Protein AF-A0A5C8ZQH3-F1 (afdb_monomer)

Sequence (186 aa):
MPSKKALNSARAKLNEARFFLALMDRVETERTPITNGQTFEQEYTYYLSACLNGCYSAVVCLEDGGKLLKGAARAFKNERPEFYLREFGLRSRSVHYGPVRPGTPRYIPPQPGAVNFNFSVPQASAPQQQGRADFSLYGTFYFDDEKDFDRTATVRDICSRHIGEIAAFIDQCEKDASEPPQPASN

Nearest PDB structures (foldseek):
  1y4c-assembly1_A  TM=5.080E-01  e=3.231E+00  Escherichia coli
  6egc-assembly1_A  TM=5.100E-01  e=3.231E+00  synthetic construct
  5fn5-assembly1_C  TM=3.731E-01  e=7.842E+00  Homo sapiens

Structure (mmCIF, N/CA/C/O backbone):
data_AF-A0A5C8ZQH3-F1
#
_entry.id   AF-A0A5C8ZQH3-F1
#
loop_
_atom_site.group_PDB
_atom_site.id
_atom_site.type_symbol
_atom_site.label_atom_id
_atom_site.label_alt_id
_atom_site.label_comp_id
_atom_site.label_asym_id
_atom_site.label_entity_id
_atom_site.label_seq_id
_atom_site.pdbx_PDB_ins_code
_atom_site.Cartn_x
_atom_site.Cartn_y
_atom_site.Cartn_z
_atom_site.occupancy
_atom_site.B_iso_or_equiv
_atom_site.auth_seq_id
_atom_site.auth_comp_id
_atom_site.auth_asym_id
_atom_site.auth_atom_id
_atom_site.pdbx_PDB_model_num
ATOM 1 N N . MET A 1 1 ? 17.877 -5.746 -19.007 1.00 51.97 1 MET A N 1
ATOM 2 C CA . MET A 1 1 ? 16.752 -6.643 -18.688 1.00 51.97 1 MET A CA 1
ATOM 3 C C . MET A 1 1 ? 16.265 -6.340 -17.285 1.00 51.97 1 MET A C 1
ATOM 5 O O . MET A 1 1 ? 17.119 -6.177 -16.415 1.00 51.97 1 MET A O 1
ATOM 9 N N . PRO A 1 2 ? 14.948 -6.210 -17.072 1.00 61.78 2 PRO A N 1
ATOM 10 C CA . PRO A 1 2 ? 14.361 -6.071 -15.745 1.00 61.78 2 PRO A CA 1
ATOM 11 C C . PRO A 1 2 ? 14.795 -7.219 -14.841 1.00 61.78 2 PRO A C 1
ATOM 13 O O . PRO A 1 2 ? 14.769 -8.384 -15.237 1.00 61.78 2 PRO A O 1
ATOM 16 N N . SER A 1 3 ? 15.256 -6.900 -13.636 1.00 80.12 3 SER A N 1
ATOM 17 C CA . SER A 1 3 ? 15.715 -7.936 -12.714 1.00 80.12 3 SER A CA 1
ATOM 18 C C . SER A 1 3 ? 14.524 -8.774 -12.244 1.00 80.12 3 SER A C 1
ATOM 20 O O . SER A 1 3 ? 13.682 -8.284 -11.494 1.00 80.12 3 SER A O 1
ATOM 22 N N . LYS A 1 4 ? 14.472 -10.061 -12.615 1.00 86.81 4 LYS A N 1
ATOM 23 C CA . LYS A 1 4 ? 13.484 -11.028 -12.089 1.00 86.81 4 LYS A CA 1
ATOM 24 C C . LYS A 1 4 ? 13.438 -11.024 -10.553 1.00 86.81 4 LYS A C 1
ATOM 26 O O . LYS A 1 4 ? 12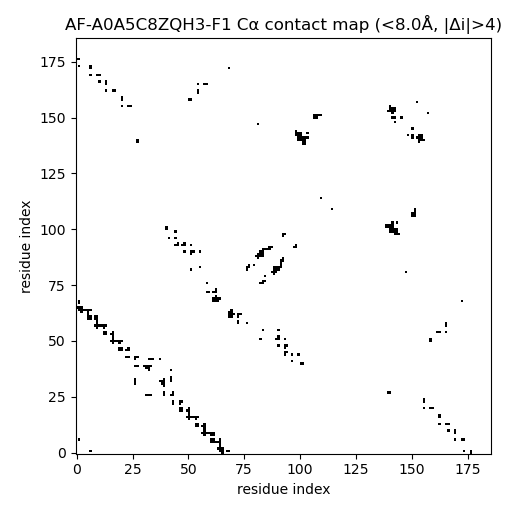.386 -11.213 -9.952 1.00 86.81 4 LYS A O 1
ATOM 31 N N . LYS A 1 5 ? 14.577 -10.735 -9.911 1.00 90.94 5 LYS A N 1
ATOM 32 C CA . LYS A 1 5 ? 14.678 -10.532 -8.461 1.00 90.94 5 LYS A CA 1
ATOM 33 C C . LYS A 1 5 ? 13.838 -9.341 -7.985 1.00 90.94 5 LYS A C 1
ATOM 35 O O . LYS A 1 5 ? 13.118 -9.493 -7.009 1.00 90.94 5 LYS A O 1
ATOM 40 N N . ALA A 1 6 ? 13.897 -8.199 -8.672 1.00 92.50 6 ALA A N 1
ATOM 41 C CA . ALA A 1 6 ? 13.130 -7.001 -8.323 1.00 92.50 6 ALA A CA 1
ATOM 42 C C . ALA A 1 6 ? 11.616 -7.246 -8.409 1.00 92.50 6 ALA A C 1
ATOM 44 O O . ALA A 1 6 ? 10.893 -6.913 -7.473 1.00 92.50 6 ALA A O 1
ATOM 45 N N . LEU A 1 7 ? 11.153 -7.908 -9.477 1.00 93.50 7 LEU A N 1
ATOM 46 C CA . LEU A 1 7 ? 9.745 -8.300 -9.640 1.00 93.50 7 LEU A CA 1
ATOM 47 C C . LEU A 1 7 ? 9.288 -9.255 -8.525 1.00 93.50 7 LEU A C 1
ATOM 49 O O . LEU A 1 7 ? 8.251 -9.032 -7.903 1.00 93.50 7 LEU A O 1
ATOM 53 N N . ASN A 1 8 ? 10.090 -10.275 -8.203 1.00 94.62 8 ASN A N 1
ATOM 54 C CA . ASN A 1 8 ? 9.783 -11.198 -7.107 1.00 94.62 8 ASN A CA 1
ATOM 55 C C . ASN A 1 8 ? 9.735 -10.489 -5.744 1.00 94.62 8 ASN A C 1
ATOM 57 O O . ASN A 1 8 ? 8.825 -10.737 -4.953 1.00 94.62 8 ASN A O 1
ATOM 61 N N . SER A 1 9 ? 10.683 -9.587 -5.470 1.00 95.06 9 SER A N 1
ATOM 62 C CA . SER A 1 9 ? 10.690 -8.780 -4.245 1.00 95.06 9 SER A CA 1
ATOM 63 C C . SER A 1 9 ? 9.470 -7.860 -4.162 1.00 95.06 9 SER A C 1
ATOM 65 O O . SER A 1 9 ? 8.848 -7.779 -3.105 1.00 95.06 9 SER A O 1
ATOM 67 N N . ALA A 1 10 ? 9.073 -7.237 -5.275 1.00 95.75 10 ALA A N 1
ATOM 68 C CA . ALA A 1 10 ? 7.869 -6.414 -5.345 1.00 95.75 10 ALA A CA 1
ATOM 69 C C . ALA A 1 10 ? 6.603 -7.230 -5.035 1.00 95.75 10 ALA A C 1
ATOM 71 O O . ALA A 1 10 ? 5.792 -6.816 -4.206 1.00 95.75 10 ALA A O 1
ATOM 72 N N . ARG A 1 11 ? 6.463 -8.432 -5.617 1.00 96.75 11 ARG A N 1
ATOM 73 C CA . ARG A 1 11 ? 5.339 -9.343 -5.330 1.00 96.75 11 ARG A CA 1
ATOM 74 C C . ARG A 1 11 ? 5.302 -9.780 -3.865 1.00 96.75 11 ARG A C 1
ATOM 76 O O . ARG A 1 11 ? 4.227 -9.808 -3.270 1.00 96.75 11 ARG A O 1
ATOM 83 N N . ALA A 1 12 ? 6.455 -10.083 -3.269 1.00 97.00 12 ALA A N 1
ATOM 84 C CA . ALA A 1 12 ? 6.531 -10.438 -1.853 1.00 97.00 12 ALA A CA 1
ATOM 85 C C . ALA A 1 12 ? 6.028 -9.294 -0.956 1.00 97.00 12 ALA A C 1
ATOM 87 O O . ALA A 1 12 ? 5.205 -9.521 -0.073 1.00 97.00 12 ALA A O 1
ATOM 88 N N . LYS A 1 13 ? 6.437 -8.051 -1.240 1.00 97.38 13 LYS A N 1
ATOM 89 C CA . LYS A 1 13 ? 5.967 -6.865 -0.509 1.00 97.38 13 LYS A CA 1
ATOM 90 C C . LYS A 1 13 ? 4.491 -6.550 -0.734 1.00 97.38 13 LYS A C 1
ATOM 92 O O . LYS A 1 13 ? 3.805 -6.157 0.206 1.00 97.38 13 LYS A O 1
ATOM 97 N N . LEU A 1 14 ? 3.971 -6.803 -1.931 1.00 97.62 14 LEU A N 1
ATOM 98 C CA . LEU A 1 14 ? 2.536 -6.699 -2.183 1.00 97.62 14 LEU A CA 1
ATOM 99 C C . LEU A 1 14 ? 1.737 -7.745 -1.385 1.00 97.62 14 LEU A C 1
ATOM 101 O O . LEU A 1 14 ? 0.653 -7.446 -0.889 1.00 97.62 14 LEU A O 1
ATOM 105 N N . ASN A 1 15 ? 2.271 -8.958 -1.218 1.00 96.88 15 ASN A N 1
ATOM 106 C CA . ASN A 1 15 ? 1.648 -9.978 -0.374 1.00 96.88 15 ASN A CA 1
ATOM 107 C C . ASN A 1 15 ? 1.689 -9.607 1.116 1.00 96.88 15 ASN A C 1
ATOM 109 O O . ASN A 1 15 ? 0.706 -9.847 1.811 1.00 96.88 15 ASN A O 1
ATOM 113 N N . GLU A 1 16 ? 2.763 -8.969 1.598 1.00 95.56 16 GLU A N 1
ATOM 114 C CA . GLU A 1 16 ? 2.791 -8.383 2.948 1.00 95.56 16 GLU A CA 1
ATOM 115 C C . GLU A 1 16 ? 1.680 -7.332 3.118 1.00 95.56 16 GLU A C 1
ATOM 117 O O . GLU A 1 16 ? 0.947 -7.366 4.103 1.00 95.56 16 GLU A O 1
ATOM 122 N N . ALA A 1 17 ? 1.486 -6.441 2.138 1.00 96.88 17 ALA A N 1
ATOM 123 C CA . ALA A 1 17 ? 0.404 -5.454 2.186 1.00 96.88 17 ALA A CA 1
ATOM 124 C C . ALA A 1 17 ? -0.986 -6.115 2.253 1.00 96.88 17 ALA A C 1
ATOM 126 O O . ALA A 1 17 ? -1.815 -5.731 3.074 1.00 96.88 17 ALA A O 1
ATOM 127 N N . ARG A 1 18 ? -1.223 -7.160 1.446 1.00 97.38 18 ARG A N 1
ATOM 128 C CA . ARG A 1 18 ? -2.470 -7.949 1.475 1.00 97.38 18 ARG A CA 1
ATOM 129 C C . ARG A 1 18 ? -2.705 -8.629 2.820 1.00 97.38 18 ARG A C 1
ATOM 131 O O . ARG A 1 18 ? -3.841 -8.673 3.283 1.00 97.38 18 ARG A O 1
ATOM 138 N N . PHE A 1 19 ? -1.648 -9.142 3.445 1.00 96.81 19 PHE A N 1
ATOM 139 C CA . PHE A 1 19 ? -1.729 -9.729 4.778 1.00 96.81 19 PHE A CA 1
ATOM 140 C C . PHE A 1 19 ? -2.214 -8.699 5.807 1.00 96.81 19 PHE A C 1
ATOM 142 O O . PHE A 1 19 ? -3.164 -8.969 6.536 1.00 96.81 19 PHE A O 1
ATOM 149 N N . PHE A 1 20 ? -1.633 -7.496 5.822 1.00 94.62 20 PHE A N 1
ATOM 150 C CA . PHE A 1 20 ? -2.071 -6.446 6.746 1.00 94.62 20 PHE A CA 1
ATOM 151 C C . PHE A 1 20 ? -3.475 -5.918 6.433 1.00 94.62 20 PHE A C 1
ATOM 153 O O . PHE A 1 20 ? -4.225 -5.646 7.366 1.00 94.62 20 PHE A O 1
ATOM 160 N N . LEU A 1 21 ? -3.874 -5.850 5.159 1.00 94.31 21 LEU A N 1
ATOM 161 C CA . LEU A 1 21 ? -5.254 -5.528 4.784 1.00 94.31 21 LEU A CA 1
ATOM 162 C C . LEU A 1 21 ? -6.254 -6.549 5.353 1.00 94.31 21 LEU A C 1
ATOM 164 O O . LEU A 1 21 ? -7.313 -6.162 5.837 1.00 94.31 21 LEU A O 1
ATOM 168 N N . ALA A 1 22 ? -5.916 -7.841 5.340 1.00 92.88 22 ALA A N 1
ATOM 169 C CA . ALA A 1 22 ? -6.761 -8.874 5.941 1.00 92.88 22 ALA A CA 1
ATOM 170 C C . ALA A 1 22 ? -6.858 -8.728 7.472 1.00 92.88 22 ALA A C 1
ATOM 172 O O . ALA A 1 22 ? -7.918 -8.957 8.048 1.00 92.88 22 ALA A O 1
ATOM 173 N N . LEU A 1 23 ? -5.778 -8.301 8.139 1.00 92.31 23 LEU A N 1
ATOM 174 C CA . LEU A 1 23 ? -5.821 -7.989 9.572 1.00 92.31 23 LEU A CA 1
ATOM 175 C C . LEU A 1 23 ? -6.682 -6.755 9.867 1.00 92.31 23 LEU A C 1
ATOM 177 O O . LEU A 1 23 ? -7.434 -6.768 10.838 1.00 92.31 23 LEU A O 1
ATOM 181 N N . MET A 1 24 ? -6.626 -5.722 9.020 1.00 89.88 24 MET A N 1
ATOM 182 C CA . MET A 1 24 ? -7.523 -4.564 9.117 1.00 89.88 24 MET A CA 1
ATOM 183 C C . MET A 1 24 ? -8.990 -4.988 9.007 1.00 89.88 24 MET A C 1
ATOM 185 O O . MET A 1 24 ? -9.789 -4.610 9.859 1.00 89.88 24 MET A O 1
ATOM 189 N N . ASP A 1 25 ? -9.326 -5.809 8.007 1.00 88.50 25 ASP A N 1
ATOM 190 C CA . ASP A 1 25 ? -10.683 -6.327 7.791 1.00 88.50 25 ASP A CA 1
ATOM 191 C C . ASP A 1 25 ? -11.189 -7.122 9.001 1.00 88.50 25 ASP A C 1
ATOM 193 O O . ASP A 1 25 ? -12.314 -6.931 9.468 1.00 8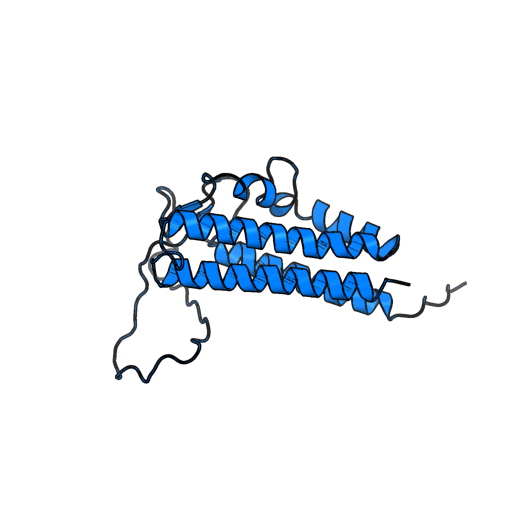8.50 25 ASP A O 1
ATOM 197 N N . ARG A 1 26 ? -10.315 -7.955 9.577 1.00 87.06 26 ARG A N 1
ATOM 198 C CA . ARG A 1 26 ? -10.616 -8.716 10.786 1.00 87.06 26 ARG A CA 1
ATOM 199 C C . ARG A 1 26 ? -10.888 -7.813 11.987 1.00 87.06 26 ARG A C 1
ATOM 201 O O . ARG A 1 26 ? -11.910 -7.983 12.642 1.00 87.06 26 ARG A O 1
ATOM 208 N N . VAL A 1 27 ? -10.011 -6.849 12.268 1.00 85.44 27 VAL A N 1
ATOM 209 C CA . VAL A 1 27 ? -10.182 -5.907 13.391 1.00 85.44 27 VAL A CA 1
ATOM 210 C C . VAL A 1 27 ? -11.449 -5.065 13.225 1.00 85.44 27 VAL A C 1
ATOM 212 O O . VAL A 1 27 ? -12.177 -4.829 14.190 1.00 85.44 27 VAL A O 1
ATOM 215 N N . GLU A 1 28 ? -11.739 -4.626 12.003 1.00 82.31 28 GLU A N 1
ATOM 216 C CA . GLU A 1 28 ? -12.924 -3.829 11.687 1.00 82.31 28 GLU A CA 1
ATOM 217 C C . GLU A 1 28 ? -14.230 -4.626 11.834 1.00 82.31 28 GLU A C 1
ATOM 219 O O . GLU A 1 28 ? -15.234 -4.078 12.310 1.00 82.31 28 GLU A O 1
ATOM 224 N N . THR A 1 29 ? -14.199 -5.914 11.483 1.00 79.81 29 THR A N 1
ATOM 225 C CA . THR A 1 29 ? -15.338 -6.836 11.585 1.00 79.81 29 THR A CA 1
ATOM 226 C C . THR A 1 29 ? -15.565 -7.308 13.021 1.00 79.81 29 THR A C 1
ATOM 228 O O . THR A 1 29 ? -16.684 -7.232 13.522 1.00 79.81 29 THR A O 1
ATOM 231 N N . GLU A 1 30 ? -14.515 -7.773 13.703 1.00 82.00 30 GLU A N 1
ATOM 232 C CA . GLU A 1 30 ? -14.609 -8.377 15.039 1.00 82.00 30 GLU A CA 1
ATOM 233 C C . GLU A 1 30 ? -14.690 -7.329 16.160 1.00 82.00 30 GLU A C 1
ATOM 235 O O . GLU A 1 30 ? -15.178 -7.635 17.245 1.00 82.00 30 GLU A O 1
ATOM 240 N N . ARG A 1 31 ? -14.235 -6.087 15.919 1.00 75.00 31 ARG A N 1
ATOM 241 C CA . ARG A 1 31 ? -14.151 -5.001 16.927 1.00 75.00 31 ARG A CA 1
ATOM 242 C C . ARG A 1 31 ? -13.349 -5.364 18.168 1.00 75.00 31 ARG A C 1
ATOM 244 O O . ARG A 1 31 ? -13.465 -4.723 19.212 1.00 75.00 31 ARG A O 1
ATOM 251 N N . THR A 1 32 ? -12.503 -6.370 18.043 1.00 78.00 32 THR A N 1
ATOM 252 C CA . THR A 1 32 ? -11.621 -6.833 19.097 1.00 78.00 32 THR A CA 1
ATOM 253 C C . THR A 1 32 ? -10.185 -6.726 18.616 1.00 78.00 32 THR A C 1
ATOM 255 O O . THR A 1 32 ? -9.903 -7.094 17.472 1.00 78.00 32 THR A O 1
ATOM 258 N N . PRO A 1 33 ? -9.271 -6.232 19.462 1.00 81.00 33 PRO A N 1
ATOM 259 C CA . PRO A 1 33 ? -7.852 -6.307 19.159 1.00 81.00 33 PRO A CA 1
ATOM 260 C C . PRO A 1 33 ? -7.449 -7.784 19.016 1.00 81.00 33 PRO A C 1
ATOM 262 O O . PRO A 1 33 ? -7.903 -8.636 19.783 1.00 81.00 33 PRO A O 1
ATOM 265 N N . ILE A 1 34 ? -6.621 -8.104 18.022 1.00 84.56 34 ILE A N 1
ATOM 266 C CA . ILE A 1 34 ? -6.042 -9.445 17.858 1.00 84.56 34 ILE A CA 1
ATOM 267 C C . ILE A 1 34 ? -4.922 -9.633 18.891 1.00 84.56 34 ILE A C 1
ATOM 269 O O . ILE A 1 34 ? -4.638 -10.753 19.321 1.00 84.56 34 ILE A O 1
ATOM 273 N N . THR A 1 35 ? -4.288 -8.537 19.311 1.00 81.62 35 THR A N 1
ATOM 274 C CA . THR A 1 35 ? -3.213 -8.521 20.298 1.00 81.62 35 THR A CA 1
ATOM 275 C C . THR A 1 35 ? -3.723 -8.180 21.700 1.00 81.62 35 THR A C 1
ATOM 277 O O . THR A 1 35 ? -4.534 -7.280 21.909 1.00 81.62 35 THR A O 1
ATOM 280 N N . ASN A 1 36 ? -3.204 -8.882 22.710 1.00 67.81 36 ASN A N 1
ATOM 281 C CA . ASN A 1 36 ? -3.501 -8.575 24.107 1.00 67.81 36 ASN A CA 1
ATOM 282 C C . ASN A 1 36 ? -2.690 -7.340 24.531 1.00 67.81 36 ASN A C 1
ATOM 284 O O . ASN A 1 36 ? -1.531 -7.473 24.917 1.00 67.81 36 ASN A O 1
ATOM 288 N N . GLY A 1 37 ? -3.273 -6.142 24.450 1.00 69.88 37 GLY A N 1
ATOM 289 C CA . GLY A 1 37 ? -2.647 -4.940 25.020 1.00 69.88 37 GLY A CA 1
ATOM 290 C C . GLY A 1 37 ? -3.010 -3.598 24.390 1.00 69.88 37 GLY A C 1
ATOM 291 O O . GLY A 1 37 ? -2.525 -2.577 24.872 1.00 69.88 37 GLY A O 1
ATOM 292 N N . GLN A 1 38 ? -3.832 -3.572 23.342 1.00 75.56 38 GLN A N 1
ATOM 293 C CA . GLN A 1 38 ? -4.206 -2.337 22.651 1.00 75.56 38 GLN A CA 1
ATOM 294 C C . GLN A 1 38 ? -5.703 -2.256 22.380 1.00 75.56 38 GLN A C 1
ATOM 296 O O . GLN A 1 38 ? -6.409 -3.257 22.467 1.00 75.56 38 GLN A O 1
ATOM 301 N N . THR A 1 39 ? -6.198 -1.059 22.063 1.00 81.44 39 THR A N 1
ATOM 302 C CA . THR A 1 39 ? -7.566 -0.917 21.549 1.00 81.44 39 THR A CA 1
ATOM 303 C C . THR A 1 39 ? -7.627 -1.359 20.087 1.00 81.44 39 THR A C 1
ATOM 305 O O . THR A 1 39 ? -6.616 -1.354 19.379 1.00 81.44 39 THR A O 1
ATOM 308 N N . PHE A 1 40 ? -8.811 -1.736 19.604 1.00 80.62 40 PHE A N 1
ATOM 309 C CA . PHE A 1 40 ? -8.959 -2.179 18.217 1.00 80.62 40 PHE A CA 1
ATOM 310 C C . PHE A 1 40 ? -8.621 -1.049 17.218 1.00 80.62 40 PHE A C 1
ATOM 312 O O . PHE A 1 40 ? -8.086 -1.317 16.150 1.00 80.62 40 PHE A O 1
ATOM 319 N N . GLU A 1 41 ? -8.840 0.224 17.564 1.00 79.31 41 GLU A N 1
ATOM 320 C CA . GLU A 1 41 ? -8.460 1.382 16.738 1.00 79.31 41 GLU A CA 1
ATOM 321 C C . GLU A 1 41 ? -6.939 1.573 16.633 1.00 79.31 41 GLU A C 1
ATOM 323 O O . GLU A 1 41 ? -6.421 1.912 15.562 1.00 79.31 41 GLU A O 1
ATOM 328 N N . GLN A 1 42 ? -6.214 1.342 17.734 1.00 80.12 42 GLN A N 1
ATOM 329 C CA . GLN A 1 42 ? -4.745 1.307 17.759 1.00 80.12 42 GLN A CA 1
ATOM 330 C C . GLN A 1 42 ? -4.224 0.231 16.834 1.00 80.12 42 GLN A C 1
ATOM 332 O O . GLN A 1 42 ? -3.430 0.523 15.938 1.00 80.12 42 GLN A O 1
ATOM 337 N N . GLU A 1 43 ? -4.745 -0.978 16.982 1.00 85.31 43 GLU A N 1
ATOM 338 C CA . GLU A 1 43 ? -4.327 -2.100 16.161 1.00 85.31 43 GLU A CA 1
ATOM 339 C C . GLU A 1 43 ? -4.635 -1.881 14.676 1.00 85.31 43 GLU A C 1
ATOM 341 O O . GLU A 1 43 ? -3.765 -2.078 13.827 1.00 85.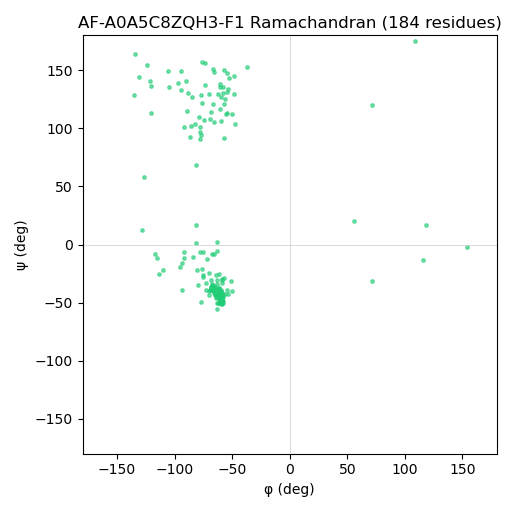31 43 GLU A O 1
ATOM 346 N N . TYR A 1 44 ? -5.825 -1.361 14.362 1.00 86.19 44 TYR A N 1
ATOM 347 C CA . TYR A 1 44 ? -6.203 -0.998 12.999 1.00 86.19 44 TYR A CA 1
ATOM 348 C C . TYR A 1 44 ? -5.237 0.027 12.393 1.00 86.19 44 TYR A C 1
ATOM 350 O O . TYR A 1 44 ? -4.807 -0.119 11.249 1.00 86.19 44 TYR A O 1
ATOM 358 N N . THR A 1 45 ? -4.842 1.046 13.160 1.00 83.00 45 THR A N 1
ATOM 359 C CA . THR A 1 45 ? -3.892 2.068 12.695 1.00 83.00 45 THR A CA 1
ATOM 360 C C . THR A 1 45 ? -2.501 1.481 12.449 1.00 83.00 45 THR A C 1
ATOM 362 O O . THR A 1 45 ? -1.852 1.826 11.457 1.00 83.00 45 THR A O 1
ATOM 365 N N . TYR A 1 46 ? -2.046 0.553 13.295 1.00 86.44 46 TYR A N 1
ATOM 366 C CA . TYR A 1 46 ? -0.784 -0.152 13.069 1.00 86.44 46 TYR A CA 1
ATOM 367 C C . TYR A 1 46 ? -0.826 -1.008 11.805 1.00 86.44 46 TYR A C 1
ATOM 369 O O . TYR A 1 46 ? 0.103 -0.941 10.994 1.00 86.44 46 TYR A O 1
ATOM 377 N N . TYR A 1 47 ? -1.912 -1.750 11.589 1.00 90.62 47 TYR A N 1
ATOM 378 C CA . TYR A 1 47 ? -2.084 -2.547 10.377 1.00 90.62 47 TYR A CA 1
ATOM 379 C C . TYR A 1 47 ? -2.211 -1.684 9.125 1.00 90.62 47 TYR A C 1
ATOM 381 O O . TYR A 1 47 ? -1.586 -2.003 8.116 1.00 90.62 47 TYR A O 1
ATOM 389 N N . LEU A 1 48 ? -2.899 -0.543 9.194 1.00 89.75 48 LEU A N 1
ATOM 390 C CA . LEU A 1 48 ? -2.928 0.434 8.108 1.00 89.75 48 LEU A CA 1
ATOM 391 C C . LEU A 1 48 ? -1.519 0.924 7.756 1.00 89.75 48 LEU A C 1
ATOM 393 O O . LEU A 1 48 ? -1.131 0.929 6.587 1.00 89.75 48 LEU A O 1
ATOM 397 N N . SER A 1 49 ? -0.736 1.315 8.761 1.00 87.81 49 SER A N 1
ATOM 398 C CA . SER A 1 49 ? 0.637 1.785 8.565 1.00 87.81 49 SER A CA 1
ATOM 399 C C . SER A 1 49 ? 1.518 0.714 7.921 1.00 87.81 49 SER A C 1
ATOM 401 O O . SER A 1 49 ? 2.269 0.989 6.980 1.00 87.81 49 SER A O 1
ATOM 403 N N . ALA A 1 50 ? 1.387 -0.532 8.378 1.00 90.75 50 ALA A N 1
ATOM 404 C CA . ALA A 1 50 ? 2.096 -1.672 7.817 1.00 90.75 50 ALA A CA 1
ATOM 405 C C . ALA A 1 50 ? 1.652 -1.979 6.374 1.00 90.75 50 ALA A C 1
ATOM 407 O O . ALA A 1 50 ? 2.502 -2.193 5.508 1.00 90.75 50 ALA A O 1
ATOM 408 N N . CYS A 1 51 ? 0.350 -1.912 6.083 1.00 94.62 51 CYS A N 1
ATOM 409 C CA . CYS A 1 51 ? -0.214 -2.079 4.743 1.00 94.62 51 CYS A CA 1
ATOM 410 C C . CYS A 1 51 ? 0.339 -1.034 3.761 1.00 94.62 51 CYS A C 1
ATOM 412 O O . CYS A 1 51 ? 0.866 -1.385 2.701 1.00 94.62 51 CYS A O 1
ATOM 414 N N . LEU A 1 52 ? 0.296 0.250 4.129 1.00 92.31 52 LEU A N 1
ATOM 415 C CA . LEU A 1 52 ? 0.794 1.351 3.295 1.00 92.31 52 LEU A CA 1
ATOM 416 C C . LEU A 1 52 ? 2.315 1.298 3.104 1.00 92.31 52 LEU A C 1
ATOM 418 O O . LEU A 1 52 ? 2.817 1.591 2.015 1.00 92.31 52 LEU A O 1
ATOM 422 N N . ASN A 1 53 ? 3.063 0.870 4.124 1.00 91.88 53 ASN A N 1
ATOM 423 C CA . ASN A 1 53 ? 4.493 0.613 3.973 1.00 91.88 53 ASN A CA 1
ATOM 424 C C . ASN A 1 53 ? 4.772 -0.574 3.046 1.00 91.88 53 ASN A C 1
ATOM 426 O O . ASN A 1 53 ? 5.669 -0.469 2.213 1.00 91.88 53 ASN A O 1
ATOM 430 N N . GLY A 1 54 ? 3.990 -1.653 3.124 1.00 94.31 54 GLY A N 1
ATOM 431 C CA . GLY A 1 54 ? 4.069 -2.773 2.185 1.00 94.31 54 GLY A CA 1
ATOM 432 C C . GLY A 1 54 ? 3.837 -2.327 0.738 1.00 94.31 54 GLY A C 1
ATOM 433 O O . GLY A 1 54 ? 4.635 -2.656 -0.141 1.00 94.31 54 GLY A O 1
ATOM 434 N N . CYS A 1 55 ? 2.817 -1.491 0.505 1.00 95.81 55 CYS A N 1
ATOM 435 C CA . CYS A 1 55 ? 2.526 -0.890 -0.801 1.00 95.81 55 CYS A CA 1
ATOM 436 C C . CYS A 1 55 ? 3.717 -0.077 -1.328 1.00 95.81 55 CYS A C 1
ATOM 438 O O . CYS A 1 55 ? 4.200 -0.307 -2.437 1.00 95.81 55 CYS A O 1
ATOM 440 N N . TYR A 1 56 ? 4.255 0.822 -0.499 1.00 93.88 56 TYR A N 1
ATOM 441 C CA . TYR A 1 56 ? 5.430 1.614 -0.855 1.00 93.88 56 TYR A CA 1
ATOM 442 C C . TYR A 1 56 ? 6.650 0.740 -1.161 1.00 93.88 56 TYR A C 1
ATOM 444 O O . TYR A 1 56 ? 7.315 0.934 -2.180 1.00 93.88 56 TYR A O 1
ATOM 452 N N . SER A 1 57 ? 6.944 -0.239 -0.304 1.00 94.38 57 SER A N 1
ATOM 453 C CA . SER A 1 57 ? 8.066 -1.156 -0.492 1.00 94.38 57 SER A CA 1
ATOM 454 C C . SER A 1 57 ? 7.934 -1.975 -1.774 1.00 94.38 57 SER A C 1
ATOM 456 O O . SER A 1 57 ? 8.943 -2.169 -2.448 1.00 94.38 57 SER A O 1
ATOM 458 N N . ALA A 1 58 ? 6.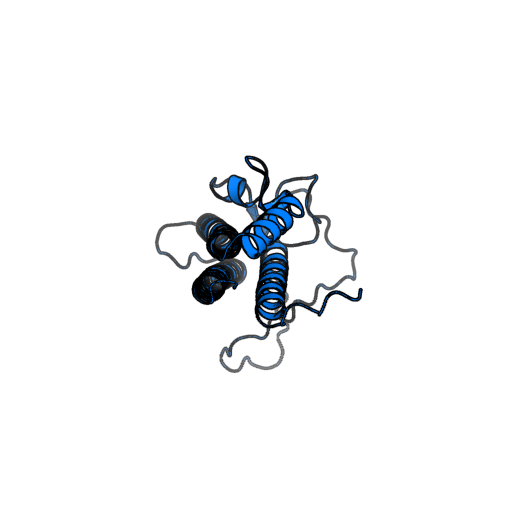724 -2.398 -2.152 1.00 96.12 58 ALA A N 1
ATOM 459 C CA . ALA A 1 5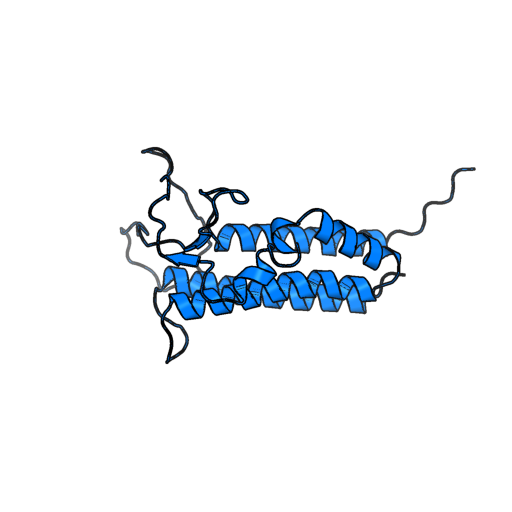8 ? 6.493 -3.114 -3.404 1.00 96.12 58 ALA A CA 1
ATOM 460 C C . ALA A 1 58 ? 6.932 -2.290 -4.621 1.00 96.12 58 ALA A C 1
ATOM 462 O O . ALA A 1 58 ? 7.670 -2.790 -5.470 1.00 96.12 58 ALA A O 1
ATOM 463 N N . VAL A 1 59 ? 6.563 -1.006 -4.663 1.00 95.12 59 VAL A N 1
ATOM 464 C CA . VAL A 1 59 ? 6.962 -0.101 -5.751 1.00 95.12 59 VAL A CA 1
ATOM 465 C C . VAL A 1 59 ? 8.462 0.211 -5.703 1.00 95.12 59 VAL A C 1
ATOM 467 O O . VAL A 1 59 ? 9.120 0.250 -6.740 1.00 95.12 59 VAL A O 1
ATOM 470 N N . VAL A 1 60 ? 9.042 0.387 -4.511 1.00 93.25 60 VAL A N 1
ATOM 471 C CA . VAL A 1 60 ? 10.483 0.657 -4.349 1.00 93.25 60 VAL A CA 1
ATOM 472 C C . VAL A 1 60 ? 11.349 -0.512 -4.810 1.00 93.25 60 VAL A C 1
ATOM 474 O O . VAL A 1 60 ? 12.369 -0.274 -5.448 1.00 93.25 60 VAL A O 1
ATOM 477 N N . CYS A 1 61 ? 10.948 -1.762 -4.558 1.00 93.44 61 CYS A N 1
ATOM 478 C CA . CYS A 1 61 ? 11.697 -2.932 -5.024 1.00 93.44 61 CYS A CA 1
ATOM 479 C C . CYS A 1 61 ? 11.896 -2.944 -6.548 1.00 93.44 61 CYS A C 1
ATOM 481 O O . CYS A 1 61 ? 12.900 -3.469 -7.026 1.00 93.44 61 CYS A O 1
ATOM 483 N N . LEU A 1 62 ? 10.980 -2.345 -7.317 1.00 92.88 62 LEU A N 1
ATOM 484 C CA . LEU A 1 62 ? 11.108 -2.232 -8.771 1.00 92.88 62 LEU A CA 1
ATOM 485 C C . LEU A 1 62 ? 12.214 -1.251 -9.191 1.00 92.88 62 LEU A C 1
ATOM 487 O O . LEU A 1 62 ? 12.795 -1.419 -10.263 1.00 92.88 62 LEU A O 1
ATOM 491 N N . GLU A 1 63 ? 12.577 -0.272 -8.354 1.00 91.56 63 GLU A N 1
ATOM 492 C CA . GLU A 1 63 ? 13.669 0.666 -8.659 1.00 91.56 63 GLU A CA 1
ATOM 493 C C . GLU A 1 63 ? 15.040 -0.020 -8.756 1.00 91.56 63 GLU A C 1
ATOM 495 O O . GLU A 1 63 ? 15.908 0.444 -9.504 1.00 91.56 63 GLU A O 1
ATOM 500 N N . ASP A 1 64 ? 15.211 -1.157 -8.080 1.00 86.94 64 ASP A N 1
ATOM 501 C CA . ASP A 1 64 ? 16.418 -1.991 -8.150 1.00 86.94 64 ASP A CA 1
ATOM 502 C C . ASP A 1 64 ? 16.467 -2.848 -9.429 1.00 86.94 64 ASP A C 1
ATOM 504 O O . ASP A 1 64 ? 17.459 -3.519 -9.722 1.00 86.94 64 ASP A O 1
ATOM 508 N N . GLY A 1 65 ? 15.395 -2.832 -10.224 1.00 84.81 65 GLY A N 1
ATOM 509 C CA . GLY A 1 65 ? 15.230 -3.632 -11.431 1.00 84.81 65 GLY A CA 1
ATOM 510 C C . GLY A 1 65 ? 15.911 -3.084 -12.688 1.00 84.81 65 GLY A C 1
ATOM 511 O O . GLY A 1 65 ? 15.807 -3.706 -13.745 1.00 84.81 65 GLY A O 1
ATOM 512 N N . GLY A 1 66 ? 16.610 -1.950 -12.592 1.00 84.31 66 GLY A N 1
ATOM 513 C CA . GLY A 1 66 ? 17.290 -1.275 -13.704 1.00 84.31 66 GLY A CA 1
ATOM 514 C C . GLY A 1 66 ? 16.611 0.035 -14.124 1.00 84.31 66 GLY A C 1
ATOM 515 O O . GLY A 1 66 ? 15.558 0.398 -13.611 1.00 84.31 66 GLY A O 1
ATOM 516 N N . LYS A 1 67 ? 17.221 0.773 -15.068 1.00 85.94 67 LYS A N 1
ATOM 517 C CA . LYS A 1 67 ? 16.794 2.144 -15.433 1.00 85.94 67 LYS A CA 1
ATOM 518 C C . LYS A 1 67 ? 15.323 2.247 -15.860 1.00 85.94 67 LYS A C 1
ATOM 520 O O . LYS A 1 67 ? 14.658 3.186 -15.438 1.00 85.94 67 LYS A O 1
ATOM 525 N N . LEU A 1 68 ? 14.835 1.297 -16.663 1.00 85.88 68 LEU A N 1
ATOM 526 C CA . LEU A 1 68 ? 13.450 1.285 -17.153 1.00 85.88 68 LEU A CA 1
ATOM 527 C C . LEU A 1 68 ? 12.450 1.138 -16.000 1.00 85.88 68 LEU A C 1
ATOM 529 O O . LEU A 1 68 ? 11.626 2.025 -15.794 1.00 85.88 68 LEU A O 1
ATOM 533 N N . LEU A 1 69 ? 12.590 0.084 -15.187 1.00 89.44 69 LEU A N 1
ATOM 534 C CA . LEU A 1 69 ? 11.717 -0.141 -14.031 1.00 89.44 69 LEU A CA 1
ATOM 535 C C . LEU A 1 69 ? 11.804 0.991 -13.009 1.00 89.44 69 LEU A C 1
ATOM 537 O O . LEU A 1 69 ? 10.791 1.410 -12.462 1.00 89.44 69 LEU A O 1
ATOM 541 N N . LYS A 1 70 ? 12.999 1.546 -12.794 1.00 90.94 70 LYS A N 1
ATOM 542 C CA . LYS A 1 70 ? 13.182 2.714 -11.932 1.00 90.94 70 LYS A CA 1
ATOM 543 C C . LYS A 1 70 ? 12.420 3.939 -12.428 1.00 90.94 70 LYS A C 1
ATOM 545 O O . LYS A 1 70 ? 11.837 4.653 -11.616 1.00 90.94 70 LYS A O 1
ATOM 550 N N . GLY A 1 71 ? 12.432 4.198 -13.735 1.00 91.50 71 GLY A N 1
ATOM 551 C CA . GLY A 1 71 ? 11.647 5.272 -14.344 1.00 91.50 71 GLY A CA 1
ATOM 552 C C . GLY A 1 71 ? 10.148 5.057 -14.137 1.00 91.50 71 GLY A C 1
ATOM 553 O O . GLY A 1 71 ? 9.477 5.939 -13.603 1.00 91.50 71 GLY A O 1
ATOM 554 N N . ALA A 1 72 ? 9.659 3.859 -14.463 1.00 92.69 72 ALA A N 1
ATOM 555 C CA . ALA A 1 72 ? 8.254 3.488 -14.316 1.00 92.69 72 ALA A CA 1
ATOM 556 C C . ALA A 1 72 ? 7.774 3.559 -12.854 1.00 92.69 72 ALA A C 1
ATOM 558 O O . ALA A 1 72 ? 6.749 4.166 -12.566 1.00 92.69 72 ALA A O 1
ATOM 559 N N . ALA A 1 73 ? 8.542 3.015 -11.905 1.00 93.75 73 ALA A N 1
ATOM 560 C CA . ALA A 1 73 ? 8.198 3.026 -10.482 1.00 93.75 73 ALA A CA 1
ATOM 561 C C . ALA A 1 73 ? 8.136 4.448 -9.901 1.00 93.75 73 ALA A C 1
ATOM 563 O O . ALA A 1 73 ? 7.318 4.746 -9.031 1.00 93.75 73 ALA A O 1
ATOM 564 N N . ARG A 1 74 ? 8.991 5.356 -10.387 1.00 93.31 74 ARG A N 1
ATOM 565 C CA . ARG A 1 74 ? 8.940 6.774 -10.010 1.00 93.31 74 ARG A CA 1
ATOM 566 C C . ARG A 1 74 ? 7.719 7.473 -10.596 1.00 93.31 74 ARG A C 1
ATOM 568 O O . ARG A 1 74 ? 7.066 8.207 -9.862 1.00 93.31 74 ARG A O 1
ATOM 575 N N . ALA A 1 75 ? 7.404 7.224 -11.867 1.00 93.69 75 ALA A N 1
ATOM 576 C CA . ALA A 1 75 ? 6.201 7.757 -12.504 1.00 93.69 75 ALA A CA 1
ATOM 577 C C . ALA A 1 75 ? 4.936 7.305 -11.758 1.00 93.69 75 ALA A C 1
ATOM 579 O O . ALA A 1 75 ? 4.160 8.150 -11.323 1.00 93.69 75 ALA A O 1
ATOM 580 N N . PHE A 1 76 ? 4.824 6.005 -11.461 1.00 95.31 76 PHE A N 1
ATOM 581 C CA . PHE A 1 76 ? 3.701 5.434 -10.714 1.00 95.31 76 PHE A CA 1
ATOM 582 C C . PHE A 1 76 ? 3.453 6.139 -9.371 1.00 95.31 76 PHE A C 1
ATOM 584 O O . PHE A 1 76 ? 2.306 6.409 -9.013 1.00 95.31 76 PHE A O 1
ATOM 591 N N . LYS A 1 77 ? 4.522 6.455 -8.622 1.00 92.81 77 LYS A N 1
ATOM 592 C CA . LYS A 1 77 ? 4.410 7.188 -7.349 1.00 92.81 77 LYS A CA 1
ATOM 593 C C . LYS A 1 77 ? 4.005 8.646 -7.538 1.00 92.81 77 LYS A C 1
ATOM 595 O O . LYS A 1 77 ? 3.220 9.157 -6.749 1.00 92.81 77 LYS A O 1
ATOM 600 N N . ASN A 1 78 ? 4.547 9.313 -8.554 1.00 90.50 78 ASN A N 1
ATOM 601 C CA . ASN A 1 78 ? 4.256 10.722 -8.824 1.00 90.50 78 ASN A CA 1
ATOM 602 C C . ASN A 1 78 ? 2.810 10.940 -9.287 1.00 90.50 78 ASN A C 1
ATOM 604 O O . ASN A 1 78 ? 2.235 11.982 -8.997 1.00 90.50 78 ASN A O 1
ATOM 608 N N . GLU A 1 79 ? 2.226 9.959 -9.974 1.00 92.81 79 GLU A N 1
ATOM 609 C CA . GLU A 1 79 ? 0.815 9.954 -10.383 1.00 92.81 79 GLU A CA 1
ATOM 610 C C . GLU A 1 79 ? -0.155 9.732 -9.216 1.00 92.81 79 GLU A C 1
ATOM 612 O O . GLU A 1 79 ? -1.354 9.926 -9.388 1.00 92.81 79 GLU A O 1
ATOM 617 N N . ARG A 1 80 ? 0.352 9.317 -8.047 1.00 89.75 80 ARG A N 1
ATOM 618 C CA . ARG A 1 80 ? -0.439 8.971 -6.856 1.00 89.75 80 ARG A CA 1
ATOM 619 C C . ARG A 1 80 ? 0.039 9.739 -5.618 1.00 89.75 80 ARG A C 1
ATOM 621 O O . ARG A 1 80 ? 0.491 9.130 -4.634 1.00 89.75 80 ARG A O 1
ATOM 628 N N . PRO A 1 81 ? 0.030 11.085 -5.657 1.00 84.69 81 PRO A N 1
ATOM 629 C CA . PRO A 1 81 ? 0.489 11.908 -4.542 1.00 84.69 81 PRO A CA 1
ATOM 630 C C . PRO A 1 81 ? -0.291 11.630 -3.250 1.00 84.69 81 PRO A C 1
ATOM 632 O O . PRO A 1 81 ? 0.282 11.691 -2.166 1.00 84.69 81 PRO A O 1
ATOM 635 N N . GLU A 1 82 ? -1.556 11.238 -3.341 1.00 83.38 82 GLU A N 1
ATOM 636 C CA . GLU A 1 82 ? -2.403 10.898 -2.204 1.00 83.38 82 GLU A CA 1
ATOM 637 C C . GLU A 1 82 ? -1.824 9.750 -1.355 1.00 83.38 82 GLU A C 1
ATOM 639 O O . GLU A 1 82 ? -1.960 9.751 -0.132 1.00 83.38 82 GLU A O 1
ATOM 644 N N . PHE A 1 83 ? -1.069 8.823 -1.956 1.00 85.62 83 PHE A N 1
ATOM 645 C CA . PHE A 1 83 ? -0.356 7.767 -1.229 1.00 85.62 83 PHE A CA 1
ATOM 646 C C . PHE A 1 83 ? 1.089 8.144 -0.888 1.00 85.62 83 PHE A C 1
ATOM 648 O O . PHE A 1 83 ? 1.577 7.807 0.198 1.00 85.62 83 PHE A O 1
ATOM 655 N N . TYR A 1 84 ? 1.783 8.818 -1.811 1.00 87.38 84 TYR A N 1
ATOM 656 C CA . TYR A 1 84 ? 3.249 8.887 -1.818 1.00 87.38 84 TYR A CA 1
ATOM 657 C C . TYR A 1 84 ? 3.853 10.277 -1.635 1.00 87.38 84 TYR A C 1
ATOM 659 O O . TYR A 1 84 ? 5.075 10.372 -1.479 1.00 87.38 84 TYR A O 1
ATOM 667 N N . LEU A 1 85 ? 3.048 11.342 -1.649 1.00 82.81 85 LEU A N 1
ATOM 668 C CA . LEU A 1 85 ? 3.543 12.696 -1.433 1.00 82.81 85 LEU A CA 1
ATOM 669 C C . LEU A 1 85 ? 4.233 12.767 -0.070 1.00 82.81 85 LEU A C 1
ATOM 671 O O . LEU A 1 85 ? 3.712 12.317 0.950 1.00 82.81 85 LEU A O 1
ATOM 675 N N . ARG A 1 86 ? 5.443 13.319 -0.054 1.00 74.69 86 ARG A N 1
ATOM 676 C CA . ARG A 1 86 ? 6.209 13.475 1.181 1.00 74.69 86 ARG A CA 1
ATOM 677 C C . ARG A 1 86 ? 5.416 14.368 2.144 1.00 74.69 86 ARG A C 1
ATOM 679 O O . ARG A 1 86 ? 4.880 15.379 1.711 1.00 74.69 86 ARG A O 1
ATOM 686 N N . GLU A 1 87 ? 5.338 13.979 3.417 1.00 71.06 87 GLU A N 1
ATOM 687 C CA . GLU A 1 87 ? 4.637 14.690 4.513 1.00 71.06 87 GLU A CA 1
ATOM 688 C C . GLU A 1 87 ? 3.101 14.657 4.456 1.00 71.06 87 GLU A C 1
ATOM 690 O O . GLU A 1 87 ? 2.470 14.578 5.507 1.00 71.06 87 GLU A O 1
ATOM 695 N N . PHE A 1 88 ? 2.497 14.618 3.266 1.00 71.94 88 PHE A N 1
ATOM 696 C CA . PHE A 1 88 ? 1.039 14.699 3.100 1.00 71.94 88 PHE A CA 1
ATOM 697 C C . PHE A 1 88 ? 0.379 13.399 2.631 1.00 71.94 88 PHE A C 1
ATOM 699 O O . PHE A 1 88 ? -0.811 13.197 2.865 1.00 71.94 88 PHE A O 1
ATOM 706 N N . GLY A 1 89 ? 1.138 12.498 2.007 1.00 72.75 89 GLY A N 1
ATOM 707 C CA . GLY A 1 89 ? 0.631 11.217 1.530 1.00 72.75 89 GLY A CA 1
ATOM 708 C C . GLY A 1 89 ? 0.224 10.298 2.680 1.00 72.75 89 GLY A C 1
ATOM 709 O O . GLY A 1 89 ? 0.800 10.345 3.774 1.00 72.75 89 GLY A O 1
ATOM 710 N N . LEU A 1 90 ? -0.746 9.418 2.420 1.00 76.75 90 LEU A N 1
ATOM 711 C CA . LEU A 1 90 ? -1.297 8.488 3.408 1.00 76.75 90 LEU A CA 1
ATOM 712 C C . LEU A 1 90 ? -0.215 7.705 4.146 1.00 76.75 90 LEU A C 1
ATOM 714 O O . LEU A 1 90 ? -0.298 7.565 5.362 1.00 76.75 90 LEU A O 1
ATOM 718 N N . ARG A 1 91 ? 0.839 7.274 3.444 1.00 76.88 91 ARG A N 1
ATOM 719 C CA . ARG A 1 91 ? 1.972 6.568 4.054 1.00 76.88 91 ARG A CA 1
ATOM 720 C C . ARG A 1 91 ? 2.671 7.397 5.136 1.00 76.88 91 ARG A C 1
ATOM 722 O O . ARG A 1 91 ? 3.070 6.851 6.157 1.00 76.88 91 ARG A O 1
ATOM 729 N N . SER A 1 92 ? 2.868 8.696 4.912 1.00 69.19 92 SER A N 1
ATOM 730 C CA . SER A 1 92 ? 3.501 9.587 5.894 1.00 69.19 92 SER A CA 1
ATOM 731 C C . SER A 1 92 ? 2.571 9.883 7.070 1.00 69.19 92 SER A C 1
ATOM 733 O O . SER A 1 92 ? 3.032 10.005 8.201 1.00 69.19 92 SER A O 1
ATOM 735 N N . ARG A 1 93 ? 1.261 9.942 6.823 1.00 68.56 93 ARG A N 1
ATOM 736 C CA . ARG A 1 93 ? 0.251 10.249 7.843 1.00 68.56 93 ARG A CA 1
ATOM 737 C C . ARG A 1 93 ? -0.097 9.056 8.729 1.00 68.56 93 ARG A C 1
ATOM 739 O O . ARG A 1 93 ? -0.304 9.238 9.924 1.00 68.56 93 ARG A O 1
ATOM 746 N N . SER A 1 94 ? -0.102 7.845 8.171 1.00 63.91 94 SER A N 1
ATOM 747 C CA . SER A 1 94 ? -0.394 6.586 8.873 1.00 63.91 94 SER A CA 1
ATOM 748 C C . SER A 1 94 ? 0.655 6.184 9.907 1.00 63.91 94 SER A C 1
ATOM 750 O O . SER A 1 94 ? 0.453 5.225 10.643 1.00 63.91 94 SER A O 1
ATOM 752 N N . VAL A 1 95 ? 1.791 6.883 9.975 1.00 57.97 95 VAL A N 1
ATOM 753 C CA . VAL A 1 95 ? 2.829 6.648 10.993 1.00 57.97 95 VAL A CA 1
ATOM 754 C C . VAL A 1 95 ? 2.425 7.223 12.358 1.00 57.97 95 VAL A C 1
ATOM 756 O O . VAL A 1 95 ? 2.931 6.785 13.388 1.00 57.97 95 VAL A O 1
ATOM 759 N N . HIS A 1 96 ? 1.489 8.173 12.388 1.00 53.38 96 HIS A N 1
ATOM 760 C CA . HIS A 1 96 ? 0.967 8.767 13.616 1.00 53.38 96 HIS A CA 1
ATOM 761 C C . HIS A 1 96 ? -0.445 8.237 13.892 1.00 53.38 96 HIS A C 1
ATOM 763 O O . HIS A 1 96 ? -1.185 7.959 12.961 1.00 53.38 96 HIS A O 1
ATOM 769 N N . TYR A 1 97 ? -0.849 8.130 15.161 1.00 47.69 97 TYR A N 1
ATOM 770 C CA . TYR A 1 97 ? -2.163 7.615 15.600 1.00 47.69 97 TYR A CA 1
ATOM 771 C C . TYR A 1 97 ? -3.381 8.462 15.137 1.00 47.69 97 TYR A C 1
ATOM 773 O O . TYR A 1 97 ? -4.519 8.191 15.493 1.00 47.69 97 TYR A O 1
ATOM 781 N N . GLY A 1 98 ? -3.153 9.529 14.364 1.00 49.97 98 GLY A N 1
ATOM 782 C CA . GLY A 1 98 ? -4.144 10.557 14.038 1.00 49.97 98 GLY A CA 1
ATOM 783 C C . GLY A 1 98 ? -5.017 10.424 12.773 1.00 49.97 98 GLY A C 1
ATOM 784 O O . GLY A 1 98 ? -5.926 11.244 12.677 1.00 49.97 98 GLY A O 1
ATOM 785 N N . PRO A 1 99 ? -4.808 9.521 11.786 1.00 54.00 99 PRO A N 1
ATOM 786 C CA . PRO A 1 99 ? -5.501 9.648 10.499 1.00 54.00 99 PRO A CA 1
ATOM 787 C C . PRO A 1 99 ? -6.827 8.894 10.387 1.00 54.00 99 PRO A C 1
ATOM 789 O O . PRO A 1 99 ? -7.496 9.052 9.368 1.00 54.00 99 PRO A O 1
ATOM 792 N N . VAL A 1 100 ? -7.206 8.076 11.372 1.00 50.38 100 VAL A N 1
ATOM 793 C CA . VAL A 1 100 ? -8.399 7.230 11.264 1.00 50.38 100 VAL A CA 1
ATOM 794 C C . VAL A 1 100 ? -9.211 7.282 12.549 1.00 50.38 100 VAL A C 1
ATOM 796 O O . VAL A 1 100 ? -8.678 7.053 13.633 1.00 50.38 100 VAL A O 1
ATOM 799 N N . ARG A 1 101 ? -10.512 7.558 12.432 1.00 49.50 101 ARG A N 1
ATOM 800 C CA . ARG A 1 101 ? -11.463 7.488 13.548 1.00 49.50 101 ARG A CA 1
ATOM 801 C C . ARG A 1 101 ? -12.589 6.504 13.225 1.00 49.50 101 ARG A C 1
ATOM 803 O O . ARG A 1 101 ? -13.047 6.476 12.079 1.00 49.50 101 ARG A O 1
ATOM 810 N N . PRO A 1 102 ? -13.056 5.705 14.201 1.00 43.66 102 PRO A N 1
ATOM 811 C CA . PRO A 1 102 ? -14.270 4.917 14.035 1.00 43.66 102 PRO A CA 1
ATOM 812 C C . PRO A 1 102 ? -15.477 5.866 13.984 1.00 43.66 102 PRO A C 1
ATOM 814 O O . PRO A 1 102 ? -15.851 6.449 14.997 1.00 43.66 102 PRO A O 1
ATOM 817 N N . GLY A 1 103 ? -16.074 6.026 12.799 1.00 48.25 103 GLY A N 1
ATOM 818 C CA . GLY A 1 103 ? -17.195 6.942 12.571 1.00 48.25 103 GLY A CA 1
ATOM 819 C C . GLY A 1 103 ? -16.792 8.422 12.606 1.00 48.25 103 GLY A C 1
ATOM 820 O O . GLY A 1 103 ? -16.321 8.946 13.613 1.00 48.25 103 GLY A O 1
ATOM 821 N N . THR A 1 104 ? -17.004 9.137 11.501 1.00 41.00 104 THR A N 1
ATOM 822 C CA . THR A 1 104 ? -16.766 10.586 11.462 1.00 41.00 104 THR A CA 1
ATOM 823 C C . THR A 1 104 ? -18.061 11.360 11.747 1.00 41.00 104 THR A C 1
ATOM 825 O O . THR A 1 104 ? -19.140 10.932 11.332 1.00 41.00 104 THR A O 1
ATOM 828 N N . PRO A 1 105 ? -17.990 12.558 12.364 1.00 40.47 105 PRO A N 1
ATOM 829 C CA . PRO A 1 105 ? -19.125 13.484 12.486 1.00 40.47 105 PRO A CA 1
ATOM 830 C C . PRO A 1 105 ? -19.663 14.014 11.142 1.00 40.47 105 PRO A C 1
ATOM 832 O O . PRO A 1 105 ? -20.624 14.778 11.129 1.00 40.47 105 PRO A O 1
ATOM 835 N N . ARG A 1 106 ? -19.005 13.684 10.019 1.00 38.09 106 ARG A N 1
ATOM 836 C CA . ARG A 1 106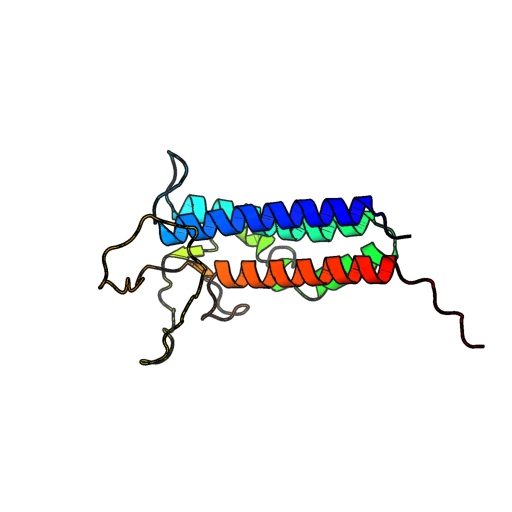 ? -19.286 14.209 8.672 1.00 38.09 106 ARG A CA 1
ATOM 837 C C . ARG A 1 106 ? -19.470 13.116 7.614 1.00 38.09 106 ARG A C 1
ATOM 839 O O . ARG A 1 106 ? -19.477 13.434 6.425 1.00 38.09 106 ARG A O 1
ATOM 846 N N . TYR A 1 107 ? -19.624 11.855 8.024 1.00 47.41 107 TYR A N 1
ATOM 847 C CA . TYR A 1 107 ? -20.077 10.797 7.125 1.00 47.41 107 TYR A CA 1
ATOM 848 C C . TYR A 1 107 ? -21.427 11.210 6.534 1.00 47.41 107 TYR A C 1
ATOM 850 O O . TYR A 1 107 ? -22.382 11.464 7.269 1.00 47.41 107 TYR A O 1
ATOM 858 N N . ILE A 1 108 ? -21.485 11.307 5.208 1.00 46.22 108 ILE A N 1
ATOM 859 C CA . ILE A 1 108 ? -22.748 11.420 4.488 1.00 46.22 108 ILE A CA 1
ATOM 860 C C . ILE A 1 108 ? -23.125 9.980 4.150 1.00 46.22 108 ILE A C 1
ATOM 862 O O . ILE A 1 108 ? -22.525 9.418 3.229 1.00 46.22 108 ILE A O 1
ATOM 866 N N . PRO A 1 109 ? -24.055 9.351 4.893 1.00 44.94 109 PRO A N 1
ATOM 867 C CA . PRO A 1 109 ? -24.577 8.063 4.481 1.00 44.94 109 PRO A CA 1
ATOM 868 C C . PRO A 1 109 ? -25.083 8.160 3.043 1.00 44.94 109 PRO A C 1
ATOM 870 O O . PRO A 1 109 ? -25.641 9.196 2.661 1.00 44.94 109 PRO A O 1
ATOM 873 N N . PRO A 1 110 ? -24.901 7.106 2.233 1.00 43.09 110 PRO A N 1
ATOM 874 C CA . PRO A 1 110 ? -25.497 7.078 0.911 1.00 43.09 110 PRO A CA 1
ATOM 875 C C . PRO A 1 110 ? -27.021 7.258 1.058 1.00 43.09 110 PRO A C 1
ATOM 877 O O . PRO A 1 110 ? -27.591 6.941 2.107 1.00 43.09 110 PRO A O 1
ATOM 880 N N . GLN A 1 111 ? -27.667 7.853 0.047 1.00 38.44 111 GLN A N 1
ATOM 881 C CA . GLN A 1 111 ? -29.079 8.255 0.126 1.00 38.44 111 GLN A CA 1
ATOM 882 C C . GLN A 1 111 ? -29.963 7.118 0.672 1.00 38.44 111 GLN A C 1
ATOM 884 O O . GLN A 1 111 ? -29.699 5.956 0.356 1.00 38.44 111 GLN A O 1
ATOM 889 N N . PRO A 1 112 ? -31.022 7.416 1.453 1.00 31.06 112 PRO A N 1
ATOM 890 C CA . PRO A 1 112 ? -31.935 6.392 1.955 1.00 31.06 112 PRO A CA 1
ATOM 891 C C . PRO A 1 112 ? -32.414 5.486 0.807 1.00 31.06 112 PRO A C 1
ATOM 893 O O . PRO A 1 112 ? -33.099 5.949 -0.101 1.00 31.06 112 PRO A O 1
ATOM 896 N N . GLY A 1 113 ? -32.003 4.212 0.823 1.00 36.66 113 GLY A N 1
ATOM 897 C CA . GLY A 1 113 ? -32.265 3.236 -0.246 1.00 36.66 113 GLY A CA 1
ATOM 898 C C . GLY A 1 113 ? -31.025 2.712 -0.986 1.00 36.66 113 GLY A C 1
ATOM 899 O O . GLY A 1 113 ? -31.118 1.696 -1.670 1.00 36.66 113 GLY A O 1
ATOM 900 N N . ALA A 1 114 ? -29.857 3.334 -0.820 1.00 35.16 114 ALA A N 1
ATOM 901 C CA . ALA A 1 114 ? -28.593 2.829 -1.348 1.00 35.16 114 ALA A CA 1
ATOM 902 C C . ALA A 1 114 ? -27.966 1.821 -0.368 1.00 35.16 114 ALA A C 1
ATOM 904 O O . ALA A 1 114 ? -27.394 2.182 0.660 1.00 35.16 114 ALA A O 1
ATOM 905 N N . VAL A 1 115 ? -28.111 0.534 -0.684 1.00 36.53 115 VAL A N 1
ATOM 906 C CA . VAL A 1 115 ? -27.507 -0.576 0.060 1.00 36.53 115 VAL A CA 1
ATOM 907 C C . VAL A 1 115 ? -26.127 -0.861 -0.531 1.00 36.53 115 VAL A C 1
ATOM 909 O O . VAL A 1 115 ? -26.020 -1.296 -1.677 1.00 36.53 115 VAL A O 1
ATOM 912 N N . ASN A 1 116 ? -25.068 -0.636 0.247 1.00 38.34 116 ASN A N 1
ATOM 913 C CA . ASN A 1 116 ? -23.722 -1.065 -0.127 1.00 38.34 116 ASN A CA 1
ATOM 914 C C . ASN A 1 116 ? -23.590 -2.566 0.146 1.00 38.34 116 ASN A C 1
ATOM 916 O O . ASN A 1 116 ? -23.342 -2.986 1.276 1.00 38.34 116 ASN A O 1
ATOM 920 N N . PHE A 1 117 ? -23.778 -3.386 -0.886 1.00 36.09 117 PHE A N 1
ATOM 921 C CA . PHE A 1 117 ? -23.513 -4.816 -0.790 1.00 36.09 117 PHE A CA 1
ATOM 922 C C . PHE A 1 117 ? -22.007 -5.071 -0.875 1.00 36.09 117 PHE A C 1
ATOM 924 O O . PHE A 1 117 ? -21.425 -5.069 -1.958 1.00 36.09 117 PHE A O 1
ATOM 931 N N . ASN A 1 118 ? -21.377 -5.309 0.274 1.00 38.28 118 ASN A N 1
ATOM 932 C CA . ASN A 1 118 ? -20.015 -5.827 0.323 1.00 38.28 118 ASN A CA 1
ATOM 933 C C . ASN A 1 118 ? -20.065 -7.356 0.265 1.00 38.28 118 ASN A C 1
ATOM 935 O O . ASN A 1 118 ? -20.220 -8.029 1.282 1.00 38.28 118 ASN A O 1
ATOM 939 N N . PHE A 1 119 ? -19.967 -7.914 -0.940 1.00 29.81 119 PHE A N 1
ATOM 940 C CA . PHE A 1 119 ? -19.839 -9.357 -1.136 1.00 29.81 119 PHE A CA 1
ATOM 941 C C . PHE A 1 119 ? -18.381 -9.788 -0.938 1.00 29.81 119 PHE A C 1
ATOM 943 O O . PHE A 1 119 ? -17.697 -10.179 -1.883 1.00 29.81 119 PHE A O 1
ATOM 950 N N . SER A 1 120 ? -17.889 -9.711 0.297 1.00 33.62 120 SER A N 1
ATOM 951 C CA . SER A 1 120 ? -16.670 -10.426 0.675 1.00 33.62 120 SER A CA 1
ATOM 952 C C . SER A 1 120 ? -17.033 -11.898 0.862 1.00 33.62 120 SER A C 1
ATOM 954 O O . SER A 1 120 ? -17.919 -12.220 1.651 1.00 33.62 120 SER A O 1
ATOM 956 N N . VAL A 1 121 ? -16.393 -12.797 0.108 1.00 32.19 121 VAL A N 1
ATOM 957 C CA . VAL A 1 121 ? -16.610 -14.247 0.235 1.00 32.19 121 VAL A CA 1
ATOM 958 C C . VAL A 1 121 ? -16.219 -14.663 1.658 1.00 32.19 121 VAL A C 1
ATOM 960 O O . VAL A 1 121 ? -15.043 -14.530 2.006 1.00 32.19 121 VAL A O 1
ATOM 963 N N . PRO A 1 122 ? -17.149 -15.164 2.492 1.00 36.09 122 PRO A N 1
ATOM 964 C CA . PRO A 1 122 ? -16.806 -15.605 3.833 1.00 36.09 122 PRO A CA 1
ATOM 965 C C . PRO A 1 122 ? -15.910 -16.838 3.713 1.00 36.09 122 PRO A C 1
ATOM 967 O O . PRO A 1 122 ? -16.316 -17.852 3.138 1.00 36.09 122 PRO A O 1
ATOM 970 N N . GLN A 1 123 ? -14.693 -16.780 4.254 1.00 34.56 123 GLN A N 1
ATOM 971 C CA . GLN A 1 123 ? -13.985 -18.016 4.570 1.00 34.56 123 GLN A CA 1
ATOM 972 C C . GLN A 1 123 ? -14.815 -18.771 5.612 1.00 34.56 123 GLN A C 1
ATOM 974 O O . GLN A 1 123 ? -15.287 -18.187 6.583 1.00 34.56 123 GLN A O 1
ATOM 979 N N . ALA A 1 124 ? -15.052 -20.049 5.320 1.00 33.12 124 ALA A N 1
ATOM 980 C CA . ALA A 1 124 ? -16.076 -20.894 5.917 1.00 33.12 124 ALA A CA 1
ATOM 981 C C . ALA A 1 124 ? -16.122 -20.833 7.454 1.00 33.12 124 ALA A C 1
ATOM 983 O O . ALA A 1 124 ? -15.345 -21.492 8.143 1.00 33.12 124 ALA A O 1
ATOM 984 N N . SER A 1 125 ? -17.109 -20.110 7.974 1.00 33.72 125 SER A N 1
ATOM 985 C CA . SER A 1 125 ? -17.610 -20.292 9.332 1.00 33.72 125 SER A CA 1
ATOM 986 C C . SER A 1 125 ? -18.751 -21.310 9.297 1.00 33.72 125 SER A C 1
ATOM 988 O O . SER A 1 125 ? -19.533 -21.338 8.348 1.00 33.72 125 SER A O 1
ATOM 990 N N . ALA A 1 126 ? -18.791 -22.169 10.318 1.00 32.97 126 ALA A N 1
ATOM 991 C CA . ALA A 1 126 ? -19.748 -23.255 10.556 1.00 32.97 126 ALA A CA 1
ATOM 992 C C . ALA A 1 126 ? -21.206 -22.933 10.142 1.00 32.97 126 ALA A C 1
ATOM 994 O O . ALA A 1 126 ? -21.600 -21.767 10.174 1.00 32.97 126 ALA A O 1
ATOM 995 N N . PRO A 1 127 ? -22.032 -23.944 9.787 1.00 35.50 127 PRO A N 1
ATOM 996 C CA . PRO A 1 127 ? -23.332 -23.721 9.158 1.00 35.50 127 PRO A CA 1
ATOM 997 C C . PRO A 1 127 ? -24.239 -22.882 10.064 1.00 35.50 127 PRO A C 1
ATOM 999 O O . PRO A 1 127 ? -24.750 -23.361 11.077 1.00 35.50 127 PRO A O 1
ATOM 1002 N N . GLN A 1 128 ? -24.425 -21.612 9.699 1.00 39.34 128 GLN A N 1
ATOM 1003 C CA . GLN A 1 128 ? -25.371 -20.726 10.358 1.00 39.34 128 GLN A CA 1
ATOM 1004 C C . GLN A 1 128 ? -26.793 -21.184 10.028 1.00 39.34 128 GLN A C 1
ATOM 1006 O O . GLN A 1 128 ? -27.148 -21.420 8.871 1.00 39.34 128 GLN A O 1
ATOM 1011 N N . GLN A 1 129 ? -27.601 -21.337 11.077 1.00 33.50 129 GLN A N 1
ATOM 1012 C CA . GLN A 1 129 ? -29.023 -21.641 10.982 1.00 33.50 129 GLN A CA 1
ATOM 1013 C C . GLN A 1 129 ? -29.726 -20.627 10.069 1.00 33.50 129 GLN A C 1
ATOM 1015 O O . GLN A 1 129 ? -29.510 -19.419 10.170 1.00 33.50 129 GLN A O 1
ATOM 1020 N N . GLN A 1 130 ? -30.564 -21.148 9.171 1.00 32.31 130 GLN A N 1
ATOM 1021 C CA . GLN A 1 130 ? -31.381 -20.377 8.240 1.00 32.31 130 GLN A CA 1
ATOM 1022 C C . GLN A 1 130 ? -32.138 -19.251 8.957 1.00 32.31 130 GLN A C 1
ATOM 1024 O O . GLN A 1 130 ? -32.861 -19.502 9.920 1.00 32.31 130 GLN A O 1
ATOM 1029 N N . GLY A 1 131 ? -32.027 -18.029 8.428 1.00 35.31 131 GLY A N 1
ATOM 1030 C CA . GLY A 1 131 ? -32.979 -16.955 8.719 1.00 35.31 131 GLY A CA 1
ATOM 1031 C C . GLY A 1 131 ? -32.446 -15.698 9.408 1.00 35.31 131 GLY A C 1
ATOM 1032 O O . GLY A 1 131 ? -33.259 -14.917 9.893 1.00 35.31 131 GLY A O 1
ATOM 1033 N N . ARG A 1 132 ? -31.132 -15.441 9.439 1.00 25.38 132 ARG A N 1
ATOM 1034 C CA . ARG A 1 132 ? -30.602 -14.127 9.849 1.00 25.38 132 ARG A CA 1
ATOM 1035 C C . ARG A 1 132 ? -29.783 -13.486 8.736 1.00 25.38 132 ARG A C 1
ATOM 1037 O O . ARG A 1 132 ? -28.719 -13.975 8.382 1.00 25.38 132 ARG A O 1
ATOM 1044 N N . ALA A 1 133 ? -30.296 -12.381 8.202 1.00 29.88 133 ALA A N 1
ATOM 1045 C CA . ALA A 1 133 ? -29.473 -11.397 7.517 1.00 29.88 133 ALA A CA 1
ATOM 1046 C C . ALA A 1 133 ? -28.787 -10.554 8.601 1.00 29.88 133 ALA A C 1
ATOM 1048 O O . ALA A 1 133 ? -29.462 -9.812 9.315 1.00 29.88 133 ALA A O 1
ATOM 1049 N N . ASP A 1 134 ? -27.474 -10.713 8.765 1.00 28.94 134 ASP A N 1
ATOM 1050 C CA . ASP A 1 134 ? -26.683 -9.834 9.625 1.00 28.94 134 ASP A CA 1
ATOM 1051 C C . ASP A 1 134 ? -26.496 -8.490 8.912 1.00 28.94 134 ASP A C 1
ATOM 1053 O O . ASP A 1 134 ? -25.768 -8.367 7.928 1.00 28.94 134 ASP A O 1
ATOM 1057 N N . PHE A 1 135 ? -27.196 -7.469 9.400 1.00 32.25 135 PHE A N 1
ATOM 1058 C CA . PHE A 1 135 ? -26.980 -6.087 8.992 1.00 32.25 135 PHE A CA 1
ATOM 1059 C C . PHE A 1 135 ? -25.801 -5.534 9.798 1.00 32.25 135 PHE A C 1
ATOM 1061 O O . PHE A 1 135 ? -25.956 -5.209 10.976 1.00 32.25 135 PHE A O 1
ATOM 1068 N N . SER A 1 136 ? -24.615 -5.411 9.194 1.00 36.34 136 SER A N 1
ATOM 1069 C CA . SER A 1 136 ? -23.485 -4.767 9.870 1.00 36.34 136 SER A CA 1
ATOM 1070 C C . SER A 1 136 ? -23.645 -3.242 9.829 1.00 36.34 136 SER A C 1
ATOM 1072 O O . SER A 1 136 ? -23.193 -2.574 8.902 1.00 36.34 136 SER A O 1
ATOM 1074 N N . LEU A 1 137 ? -24.289 -2.679 10.849 1.00 38.44 137 LEU A N 1
ATOM 1075 C CA . LEU A 1 137 ? -24.449 -1.232 11.056 1.00 38.44 137 LEU A CA 1
ATOM 1076 C C . LEU A 1 137 ? -23.199 -0.580 11.701 1.00 38.44 137 LEU A C 1
ATOM 1078 O O . LEU A 1 137 ? -23.289 0.499 12.285 1.00 38.44 137 LEU A O 1
ATOM 1082 N N . TYR A 1 138 ? -22.044 -1.257 11.676 1.00 45.03 138 TYR A N 1
ATOM 1083 C CA . TYR A 1 138 ? -20.967 -1.062 12.654 1.00 45.03 138 TYR A CA 1
ATOM 1084 C C . TYR A 1 138 ? -19.773 -0.261 12.102 1.00 45.03 138 TYR A C 1
ATOM 1086 O O . TYR A 1 138 ? -19.333 -0.461 10.974 1.00 45.03 138 TYR A O 1
ATOM 1094 N N . GLY A 1 139 ? -19.285 0.685 12.918 1.00 53.53 139 GLY A N 1
ATOM 1095 C CA . GLY A 1 139 ? -18.559 1.905 12.532 1.00 53.53 139 GLY A CA 1
ATOM 1096 C C . GLY A 1 139 ? -17.295 1.731 11.699 1.00 53.53 139 GLY A C 1
ATOM 1097 O O . GLY A 1 139 ? -16.197 1.590 12.228 1.00 53.53 139 GLY A O 1
ATOM 1098 N N . THR A 1 140 ? -17.447 1.775 10.391 1.00 64.44 140 THR A N 1
ATOM 1099 C CA . THR A 1 140 ? -16.365 1.733 9.415 1.00 64.44 140 THR A CA 1
ATOM 1100 C C . THR A 1 140 ? -15.304 2.815 9.646 1.00 64.44 140 THR A C 1
ATOM 1102 O O . THR A 1 140 ? -15.606 3.914 10.126 1.00 64.44 140 THR A O 1
ATOM 1105 N N . PHE A 1 141 ? -14.055 2.498 9.320 1.00 68.69 141 PHE A N 1
ATOM 1106 C CA . PHE A 1 141 ? -12.940 3.429 9.424 1.00 68.69 141 PHE A CA 1
ATOM 1107 C C . PHE A 1 141 ? -12.836 4.307 8.171 1.00 68.69 141 PHE A C 1
ATOM 1109 O O . PHE A 1 141 ? -12.730 3.807 7.047 1.00 68.69 141 PHE A O 1
ATOM 1116 N N . TYR A 1 142 ? -12.799 5.624 8.373 1.00 68.81 142 TYR A N 1
ATOM 1117 C CA . TYR A 1 142 ? -12.639 6.623 7.313 1.00 68.81 142 TYR A CA 1
ATOM 1118 C C . TYR A 1 142 ? -11.437 7.524 7.603 1.00 68.81 142 TYR A C 1
ATOM 1120 O O . TYR A 1 142 ? -11.056 7.709 8.762 1.00 68.81 142 TYR A O 1
ATOM 1128 N N . PHE A 1 143 ? -10.854 8.097 6.550 1.00 66.31 143 PHE A N 1
ATOM 1129 C CA . PHE A 1 143 ? -9.886 9.178 6.704 1.00 66.31 143 PHE A CA 1
ATOM 1130 C C . PHE A 1 143 ? -10.609 10.472 7.092 1.00 66.31 143 PHE A C 1
ATOM 1132 O O . PHE A 1 143 ? -11.648 10.804 6.525 1.00 66.31 143 PHE A O 1
ATOM 1139 N N . ASP A 1 144 ? -10.043 11.212 8.045 1.00 57.25 144 ASP A N 1
ATOM 1140 C CA . ASP A 1 144 ? -10.620 12.467 8.555 1.00 57.25 144 ASP A CA 1
ATOM 1141 C C . ASP A 1 144 ? -10.449 13.667 7.593 1.00 57.25 144 ASP A C 1
ATOM 1143 O O . ASP A 1 144 ? -10.971 14.747 7.873 1.00 57.25 144 ASP A O 1
ATOM 1147 N N . ASP A 1 145 ? -9.711 13.527 6.482 1.00 57.22 145 ASP A N 1
ATOM 1148 C CA . ASP A 1 145 ? -9.303 14.679 5.665 1.00 57.22 145 ASP A CA 1
ATOM 1149 C C . ASP A 1 145 ? -10.228 14.996 4.486 1.00 57.22 145 ASP A C 1
ATOM 1151 O O . ASP A 1 145 ? -10.610 14.139 3.693 1.00 57.22 145 ASP A O 1
ATOM 1155 N N . GLU A 1 146 ? -10.565 16.277 4.359 1.00 47.09 146 GLU A N 1
ATOM 1156 C CA . GLU A 1 146 ? -11.725 16.761 3.614 1.00 47.09 146 GLU A CA 1
ATOM 1157 C C . GLU A 1 146 ? -11.516 16.930 2.106 1.00 47.09 146 GLU A C 1
ATOM 1159 O O . GLU A 1 146 ? -12.508 17.184 1.411 1.00 47.09 146 GLU A O 1
ATOM 1164 N N . LYS A 1 147 ? -10.272 16.843 1.614 1.00 52.66 147 LYS A N 1
ATOM 1165 C CA . LYS A 1 147 ? -9.898 17.314 0.267 1.00 52.66 147 LYS A CA 1
ATOM 1166 C C . LYS A 1 147 ? -9.471 16.242 -0.733 1.00 52.66 147 LYS A C 1
ATOM 1168 O O . LYS A 1 147 ? -9.654 16.475 -1.923 1.00 52.66 147 LYS A O 1
ATOM 1173 N N . ASP A 1 148 ? -8.974 15.093 -0.281 1.00 50.56 148 ASP A N 1
ATOM 1174 C CA . ASP A 1 148 ? -8.231 14.193 -1.179 1.00 50.56 148 ASP A CA 1
ATOM 1175 C C . ASP A 1 148 ? -8.901 12.833 -1.414 1.00 50.56 148 ASP A C 1
ATOM 1177 O O . ASP A 1 148 ? -8.509 12.112 -2.328 1.00 50.56 148 ASP A O 1
ATOM 1181 N N . PHE A 1 149 ? -9.931 12.479 -0.637 1.00 57.31 149 PHE A N 1
ATOM 1182 C CA . PHE A 1 149 ? -10.558 11.161 -0.732 1.00 57.31 149 PHE A CA 1
ATOM 1183 C C . PHE A 1 149 ? -12.077 11.221 -0.822 1.00 57.31 149 PHE A C 1
ATOM 1185 O O . PHE A 1 149 ? -12.747 12.048 -0.199 1.00 57.31 149 PHE A O 1
ATOM 1192 N N . ASP A 1 150 ? -12.610 10.289 -1.610 1.00 59.06 150 ASP A N 1
ATOM 1193 C CA . ASP A 1 150 ? -14.028 9.978 -1.651 1.00 59.06 150 ASP A CA 1
ATOM 1194 C C . ASP A 1 150 ? -14.502 9.631 -0.235 1.00 59.06 150 ASP A C 1
ATOM 1196 O O . ASP A 1 150 ? -14.120 8.610 0.336 1.00 59.06 150 ASP A O 1
ATOM 1200 N N . ARG A 1 151 ? -15.342 10.502 0.330 1.00 58.62 151 ARG A N 1
ATOM 1201 C CA . ARG A 1 151 ? -15.876 10.386 1.696 1.00 58.62 151 ARG A CA 1
ATOM 1202 C C . ARG A 1 151 ? -16.796 9.177 1.878 1.00 58.62 151 ARG A C 1
ATOM 1204 O O . ARG A 1 151 ? -17.216 8.902 2.998 1.00 58.62 151 ARG A O 1
ATOM 1211 N N . THR A 1 152 ? -17.135 8.493 0.787 1.00 61.06 152 THR A N 1
ATOM 1212 C CA . THR A 1 152 ? -17.925 7.261 0.796 1.00 61.06 152 THR A CA 1
ATOM 1213 C C . THR A 1 152 ? -17.054 6.006 0.815 1.00 61.06 152 THR A C 1
ATOM 1215 O O . THR A 1 152 ? -17.547 4.934 1.165 1.00 61.06 152 THR A O 1
ATOM 1218 N N . ALA A 1 153 ? -15.762 6.128 0.491 1.00 67.81 153 ALA A N 1
ATOM 1219 C CA . ALA A 1 153 ? -14.835 5.011 0.470 1.00 67.81 153 ALA A CA 1
ATOM 1220 C C . ALA A 1 153 ? -14.188 4.812 1.844 1.00 67.81 153 ALA A C 1
ATOM 1222 O O . ALA A 1 153 ? -13.653 5.731 2.466 1.00 67.81 153 ALA A O 1
ATOM 1223 N N . THR A 1 154 ? -14.219 3.570 2.305 1.00 77.12 154 THR A N 1
ATOM 1224 C CA . THR A 1 154 ? -13.616 3.167 3.573 1.00 77.12 154 THR A CA 1
ATOM 1225 C C . THR A 1 154 ? -12.095 3.134 3.431 1.00 77.12 154 THR A C 1
ATOM 1227 O O . THR A 1 154 ? -11.565 2.946 2.330 1.00 77.12 154 THR A O 1
ATOM 1230 N N . VAL A 1 155 ? -11.356 3.273 4.537 1.00 82.12 155 VAL A N 1
ATOM 1231 C CA . VAL A 1 155 ? -9.887 3.148 4.512 1.00 82.12 155 VAL A CA 1
ATOM 1232 C C . VAL A 1 155 ? -9.457 1.809 3.901 1.00 82.12 155 VAL A C 1
ATOM 1234 O O . VAL A 1 155 ? -8.504 1.757 3.118 1.00 82.12 155 VAL A O 1
ATOM 1237 N N . ARG A 1 156 ? -10.183 0.733 4.216 1.00 85.38 156 ARG A N 1
ATOM 1238 C CA . ARG A 1 156 ? -9.952 -0.604 3.669 1.00 85.38 156 ARG A CA 1
ATOM 1239 C C . ARG A 1 156 ? -10.161 -0.639 2.154 1.00 85.38 156 ARG A C 1
ATOM 1241 O O . ARG A 1 156 ? -9.319 -1.185 1.445 1.00 85.38 156 ARG A O 1
ATOM 1248 N N . ASP A 1 157 ? -11.228 -0.031 1.640 1.00 84.31 157 ASP A N 1
ATOM 1249 C CA . ASP A 1 157 ? -11.520 -0.033 0.200 1.00 84.31 157 ASP A CA 1
ATOM 1250 C C . ASP A 1 157 ? -10.486 0.783 -0.587 1.00 84.31 157 ASP A C 1
ATOM 1252 O O . ASP A 1 157 ? -10.065 0.369 -1.670 1.00 84.31 157 ASP A O 1
ATOM 1256 N N . ILE A 1 158 ? -10.017 1.900 -0.020 1.00 86.50 158 ILE A N 1
ATOM 1257 C CA . ILE A 1 158 ? -8.919 2.702 -0.580 1.00 86.50 158 ILE A CA 1
ATOM 1258 C C . ILE A 1 158 ? -7.639 1.859 -0.669 1.00 86.50 158 ILE A C 1
ATOM 1260 O O . ILE A 1 158 ? -7.008 1.797 -1.726 1.00 86.50 158 ILE A O 1
ATOM 1264 N N . CYS A 1 159 ? -7.277 1.157 0.410 1.00 90.81 159 CYS A N 1
ATOM 1265 C CA . CYS A 1 159 ? -6.095 0.291 0.429 1.00 90.81 159 CYS A CA 1
ATOM 1266 C C . CYS A 1 159 ? -6.226 -0.892 -0.542 1.00 90.81 159 CYS A C 1
ATOM 1268 O O . CYS A 1 159 ? -5.282 -1.203 -1.267 1.00 90.81 159 CYS A O 1
ATOM 1270 N N . SER A 1 160 ? -7.398 -1.529 -0.591 1.00 92.69 160 SER A N 1
ATOM 1271 C CA . SER A 1 160 ? -7.692 -2.654 -1.486 1.00 92.69 160 SER A CA 1
ATOM 1272 C C . SER A 1 160 ? -7.554 -2.258 -2.957 1.00 92.69 160 SER A C 1
ATOM 1274 O O . SER A 1 160 ? -6.855 -2.926 -3.724 1.00 92.69 160 SER A O 1
ATOM 1276 N N . ARG A 1 161 ? -8.139 -1.115 -3.340 1.00 91.94 161 ARG A N 1
ATOM 1277 C CA . ARG A 1 161 ? -8.019 -0.558 -4.693 1.00 91.94 161 ARG A CA 1
ATOM 1278 C C . ARG A 1 161 ? -6.562 -0.304 -5.057 1.00 91.94 161 ARG A C 1
ATOM 1280 O O . ARG A 1 161 ? -6.107 -0.756 -6.104 1.00 91.94 161 ARG A O 1
ATOM 1287 N N . HIS A 1 162 ? -5.817 0.337 -4.162 1.00 94.31 162 HIS A N 1
ATOM 1288 C CA . HIS A 1 162 ? -4.417 0.654 -4.406 1.00 94.31 162 HIS A CA 1
ATOM 1289 C C . HIS A 1 162 ? -3.528 -0.595 -4.523 1.00 94.31 162 HIS A C 1
ATOM 1291 O O . HIS A 1 162 ? -2.662 -0.667 -5.393 1.00 94.31 162 HIS A O 1
ATOM 1297 N N . ILE A 1 163 ? -3.778 -1.628 -3.714 1.00 97.00 163 ILE A N 1
ATOM 1298 C CA . ILE A 1 163 ? -3.131 -2.941 -3.864 1.00 97.00 163 ILE A CA 1
ATOM 1299 C C . ILE A 1 163 ? -3.431 -3.543 -5.245 1.00 97.00 163 ILE A C 1
ATOM 1301 O O . ILE A 1 163 ? -2.535 -4.119 -5.866 1.00 97.00 163 ILE A O 1
ATOM 1305 N N . GLY A 1 164 ? -4.666 -3.410 -5.737 1.00 96.38 164 GLY A N 1
ATOM 1306 C CA . GLY A 1 164 ? -5.050 -3.827 -7.087 1.00 96.38 164 GLY A CA 1
ATOM 1307 C C . GLY A 1 164 ? -4.280 -3.080 -8.180 1.00 96.38 164 GLY A C 1
ATOM 1308 O O . GLY A 1 164 ? -3.754 -3.705 -9.100 1.00 96.38 164 GLY A O 1
ATOM 1309 N N . GLU A 1 165 ? -4.136 -1.763 -8.043 1.00 96.94 165 GLU A N 1
ATOM 1310 C CA . GLU A 1 165 ? -3.351 -0.933 -8.964 1.00 96.94 165 GLU A CA 1
ATOM 1311 C C . GLU A 1 165 ? -1.869 -1.322 -8.980 1.00 96.94 165 GLU A C 1
ATOM 1313 O O . GLU A 1 165 ? -1.275 -1.436 -10.052 1.00 96.94 165 GLU A O 1
ATOM 1318 N N . ILE A 1 166 ? -1.268 -1.573 -7.811 1.00 97.19 166 ILE A N 1
ATOM 1319 C CA . ILE A 1 166 ? 0.125 -2.034 -7.719 1.00 97.19 166 ILE A CA 1
ATOM 1320 C C . ILE A 1 166 ? 0.275 -3.422 -8.350 1.00 97.19 166 ILE A C 1
ATOM 132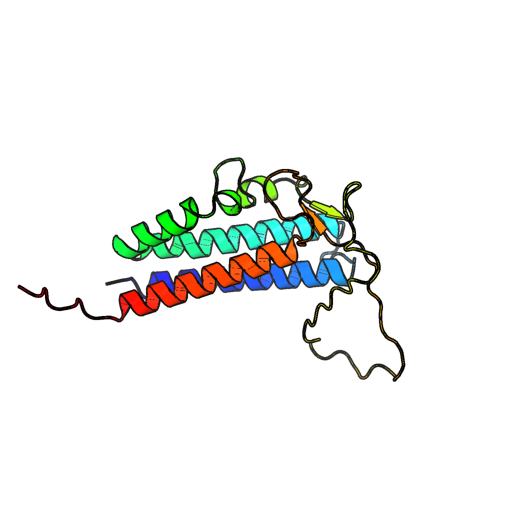2 O O . ILE A 1 166 ? 1.263 -3.671 -9.038 1.00 97.19 166 ILE A O 1
ATOM 1326 N N . ALA A 1 167 ? -0.688 -4.328 -8.145 1.00 97.69 167 ALA A N 1
ATOM 1327 C CA . ALA A 1 167 ? -0.668 -5.650 -8.770 1.00 97.69 167 ALA A CA 1
ATOM 1328 C C . ALA A 1 167 ? -0.636 -5.536 -10.299 1.00 97.69 167 ALA A C 1
ATOM 1330 O O . ALA A 1 167 ? 0.259 -6.089 -10.937 1.00 97.69 167 ALA A O 1
ATOM 1331 N N . ALA A 1 168 ? -1.558 -4.750 -10.863 1.00 97.19 168 ALA A N 1
ATOM 1332 C CA . ALA A 1 168 ? -1.627 -4.501 -12.298 1.00 97.19 168 ALA A CA 1
ATOM 1333 C C . ALA A 1 168 ? -0.340 -3.848 -12.827 1.00 97.19 168 ALA A C 1
ATOM 1335 O O . ALA A 1 168 ? 0.156 -4.219 -13.889 1.00 97.19 168 ALA A O 1
ATOM 1336 N N . PHE A 1 169 ? 0.240 -2.917 -12.065 1.00 96.50 169 PHE A N 1
ATOM 1337 C CA . PHE A 1 169 ? 1.501 -2.272 -12.417 1.00 96.50 169 PHE A CA 1
ATOM 1338 C C . PHE A 1 169 ? 2.688 -3.247 -12.440 1.00 96.50 169 PHE A C 1
ATOM 1340 O O . PHE A 1 169 ? 3.490 -3.214 -13.375 1.00 96.50 169 PHE A O 1
ATOM 1347 N N . ILE A 1 170 ? 2.797 -4.143 -11.453 1.00 95.44 170 ILE A N 1
ATOM 1348 C CA . ILE A 1 170 ? 3.827 -5.193 -11.435 1.00 95.44 170 ILE A CA 1
ATOM 1349 C C . ILE A 1 170 ? 3.651 -6.136 -12.631 1.00 95.44 170 ILE A C 1
ATOM 1351 O O . ILE A 1 170 ? 4.636 -6.466 -13.291 1.00 95.44 170 ILE A O 1
ATOM 1355 N N . ASP A 1 171 ? 2.416 -6.546 -12.927 1.00 94.94 171 ASP A N 1
ATOM 1356 C CA . ASP A 1 171 ? 2.123 -7.426 -14.060 1.00 94.94 171 ASP A CA 1
ATOM 1357 C C . ASP A 1 171 ? 2.480 -6.756 -15.397 1.00 94.94 171 ASP A C 1
ATOM 1359 O O . ASP A 1 171 ? 3.032 -7.407 -16.284 1.00 94.94 171 ASP A O 1
ATOM 1363 N N . GLN A 1 172 ? 2.233 -5.448 -15.536 1.00 93.44 172 GLN A N 1
ATOM 1364 C CA . GLN A 1 172 ? 2.663 -4.683 -16.708 1.00 93.44 172 GLN A CA 1
ATOM 1365 C C . GLN A 1 172 ? 4.191 -4.637 -16.821 1.00 93.44 172 GLN A C 1
ATOM 1367 O O . GLN A 1 172 ? 4.740 -4.933 -17.879 1.00 93.44 172 GLN A O 1
ATOM 1372 N N . CYS A 1 173 ? 4.889 -4.360 -15.718 1.00 91.75 173 CYS A N 1
ATOM 1373 C CA . CYS A 1 173 ? 6.351 -4.353 -15.683 1.00 91.75 173 CYS A CA 1
ATOM 1374 C C . CYS A 1 173 ? 6.964 -5.708 -16.077 1.00 91.75 173 CYS A C 1
ATOM 1376 O O . CYS A 1 173 ? 8.052 -5.749 -16.651 1.00 91.75 173 CYS A O 1
ATOM 1378 N N . GLU A 1 174 ? 6.303 -6.821 -15.751 1.00 90.88 174 GLU A N 1
ATOM 1379 C CA . GLU A 1 174 ? 6.738 -8.163 -16.145 1.00 90.88 174 GLU A CA 1
ATOM 1380 C C . GLU A 1 174 ? 6.513 -8.433 -17.639 1.00 90.88 174 GLU A C 1
ATOM 1382 O O . GLU A 1 174 ? 7.391 -8.999 -18.292 1.00 90.88 174 GLU A O 1
ATOM 1387 N N . LYS A 1 175 ? 5.391 -7.973 -18.206 1.00 89.94 175 LYS A N 1
ATOM 1388 C CA . LYS A 1 175 ? 5.134 -8.060 -19.653 1.00 89.94 175 LYS A CA 1
ATOM 1389 C C . LYS A 1 175 ? 6.172 -7.270 -20.444 1.00 89.94 175 LYS A C 1
ATOM 1391 O O . LYS A 1 175 ? 6.839 -7.849 -21.300 1.00 89.94 175 LYS A O 1
ATOM 1396 N N . ASP A 1 176 ? 6.406 -6.017 -20.063 1.00 85.44 176 ASP A N 1
ATOM 1397 C CA . ASP A 1 176 ? 7.402 -5.137 -20.690 1.00 85.44 176 ASP A CA 1
ATOM 1398 C C . ASP A 1 176 ? 8.833 -5.695 -20.559 1.00 85.4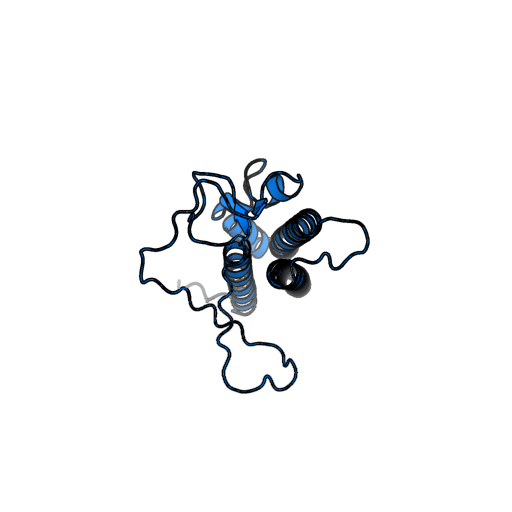4 176 ASP A C 1
ATOM 1400 O O . ASP A 1 176 ? 9.717 -5.391 -21.359 1.00 85.44 176 ASP A O 1
ATOM 1404 N N . ALA A 1 177 ? 9.088 -6.527 -19.542 1.00 79.19 177 ALA A N 1
ATOM 1405 C CA . ALA A 1 177 ? 10.358 -7.228 -19.373 1.00 79.19 177 ALA A CA 1
ATOM 1406 C C . ALA A 1 177 ? 10.546 -8.412 -20.325 1.00 79.19 177 ALA A C 1
ATOM 1408 O O . ALA A 1 177 ? 11.687 -8.810 -20.578 1.00 79.19 177 ALA A O 1
ATOM 1409 N N . SER A 1 178 ? 9.439 -9.005 -20.771 1.00 75.25 178 SER A N 1
ATOM 1410 C CA . SER A 1 178 ? 9.400 -10.222 -21.578 1.00 75.25 178 SER A CA 1
ATOM 1411 C C . SER A 1 178 ? 9.317 -9.960 -23.083 1.00 75.25 178 SER A C 1
ATOM 1413 O O . SER A 1 178 ? 9.679 -10.842 -23.862 1.00 75.25 178 SER A O 1
ATOM 1415 N N . GLU A 1 179 ? 8.899 -8.764 -23.505 1.00 69.25 179 GLU A N 1
ATOM 1416 C CA . GLU A 1 179 ? 8.843 -8.405 -24.922 1.00 69.25 179 GLU A CA 1
ATOM 1417 C C . GLU A 1 179 ? 10.245 -8.079 -25.480 1.00 69.25 179 GLU A C 1
ATOM 1419 O O . GLU A 1 179 ? 10.983 -7.273 -24.901 1.00 69.25 179 GLU A O 1
ATOM 1424 N N . PRO A 1 180 ? 10.659 -8.696 -26.606 1.00 56.81 180 PRO A N 1
ATOM 1425 C CA . PRO A 1 180 ? 11.881 -8.300 -27.293 1.00 56.81 180 PRO A CA 1
ATOM 1426 C C . PRO A 1 180 ? 11.726 -6.878 -27.859 1.00 56.81 180 PRO A C 1
ATOM 1428 O O . PRO A 1 180 ? 10.623 -6.494 -28.250 1.00 56.81 180 PRO A O 1
ATOM 1431 N N . PRO A 1 181 ? 12.813 -6.085 -27.942 1.00 58.25 181 PRO A N 1
ATOM 1432 C CA . PRO A 1 181 ? 12.744 -4.755 -28.534 1.00 58.25 181 PRO A CA 1
ATOM 1433 C C . PRO A 1 181 ? 12.202 -4.863 -29.962 1.00 58.25 181 PRO A C 1
ATOM 1435 O O . PRO A 1 181 ? 12.742 -5.624 -30.769 1.00 58.25 181 PRO A O 1
ATOM 1438 N N . GLN A 1 182 ? 11.133 -4.120 -30.269 1.00 57.53 182 GLN A N 1
ATOM 1439 C CA . GLN A 1 182 ? 10.616 -4.071 -31.633 1.00 57.53 182 GLN A CA 1
ATOM 1440 C C . GLN A 1 182 ? 11.723 -3.578 -32.575 1.00 57.53 182 GLN A C 1
ATOM 1442 O O . GLN A 1 182 ? 12.439 -2.631 -32.225 1.00 57.53 182 GLN A O 1
ATOM 1447 N N . PRO A 1 183 ? 11.906 -4.215 -33.747 1.00 50.69 183 PRO A N 1
ATOM 1448 C CA . PRO A 1 183 ? 12.871 -3.736 -34.719 1.00 50.69 183 PRO A CA 1
ATOM 1449 C C . PRO A 1 183 ? 12.476 -2.315 -35.112 1.00 50.69 183 PRO A C 1
ATOM 1451 O O . PRO A 1 183 ? 11.328 -2.066 -35.476 1.00 50.69 183 PRO A O 1
ATOM 1454 N N . ALA A 1 184 ? 13.428 -1.389 -35.001 1.00 52.06 184 ALA A N 1
ATOM 1455 C CA . ALA A 1 184 ? 13.246 -0.030 -35.475 1.00 52.06 184 ALA A CA 1
ATOM 1456 C C . ALA A 1 184 ? 12.836 -0.094 -36.951 1.00 52.06 184 ALA A C 1
ATOM 1458 O O . ALA A 1 184 ? 13.597 -0.563 -37.799 1.00 52.06 184 ALA A O 1
ATOM 1459 N N . SER A 1 185 ? 11.605 0.315 -37.242 1.00 55.03 185 SER A N 1
ATOM 1460 C CA . SER A 1 185 ? 11.159 0.576 -38.602 1.00 55.03 185 SER A CA 1
ATOM 1461 C C . SER A 1 185 ? 11.960 1.771 -39.119 1.00 55.03 185 SER A C 1
ATOM 1463 O O . SER A 1 185 ? 11.755 2.891 -38.648 1.00 55.03 185 SER A O 1
ATOM 1465 N N . ASN A 1 186 ? 12.922 1.476 -39.998 1.00 54.62 186 ASN A N 1
ATOM 1466 C CA . ASN A 1 186 ? 13.701 2.448 -40.771 1.00 54.62 186 ASN A CA 1
ATOM 1467 C C . ASN A 1 186 ? 12.816 3.243 -41.731 1.00 54.62 186 ASN A C 1
ATOM 1469 O O . ASN A 1 186 ? 11.874 2.636 -42.291 1.00 54.62 186 ASN A O 1
#

Solvent-accessible surface area (backbone atoms only — not comparable to full-atom values): 10920 Å² total; per-residue (Å²): 123,60,35,69,64,18,56,52,48,15,54,53,25,42,49,51,15,52,51,26,48,53,51,32,52,47,29,70,71,67,67,43,44,93,56,97,86,60,53,32,68,57,50,36,42,52,26,49,30,50,18,41,48,18,48,50,48,16,45,52,32,27,42,76,12,40,73,67,41,28,52,51,38,50,49,58,41,67,79,36,41,68,50,56,31,81,81,74,1,47,50,56,41,33,75,46,93,78,50,61,45,73,51,64,102,74,64,66,74,67,60,97,87,62,76,85,82,78,84,69,81,74,79,87,69,77,90,73,74,89,89,72,85,84,78,85,88,65,67,58,46,33,64,82,60,91,84,86,58,67,80,82,52,37,50,66,56,54,51,51,52,51,52,51,52,52,50,54,49,52,54,49,57,51,50,68,52,68,56,72,82,76,78,80,83,125

Foldseek 3Di:
DFPPQLLVQLVVLLVQLVVLLVVLVVLQVVQCQPDPPDGSLVNNLVSLLRNLVSLLSSLVSQCVRDDVSVVLSVVVLVVCCCQRPPCRHPNNVSVDSPFKDQDDPPQDPDPVPDDDDDPDPDPDDDDDDPDDDDDCPGGFIDTPDDPDDDSNDGSSNVSVVSSVVSVVSSVVVVVVVPDDPDPPDD

Organism: NCBI:txid1852021

pLDDT: mean 72.43, std 2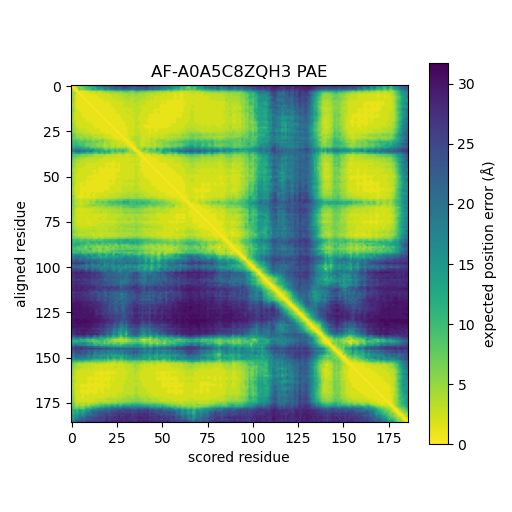2.3, range [25.38, 97.69]

Mean predicted aligned error: 12.34 Å

Secondary structure (DSSP, 8-state):
---HHHHHHHHHHHHHHHHHHHHHHHHHHH-S-SSTTS-HHHHHHHHHHHHHHHHHHHHHHHHTT-HHHHHHHHHHHHT-HHHHSTTTSHHHHTTSS-SEEES-TT--PPPTT------PPPP----PPSS---------EEE--TTTS-TTS-HHHHHHHHHHHHHHHHHHHHHHHHSPPPP---

Radius of gyration: 19.46 Å; Cα contacts (8 Å, |Δi|>4): 207; chains: 1; bounding box: 50×41×66 Å